Protein AF-A0A1B2DHT3-F1 (afdb_monomer)

Organism: NCBI:txid1870819

pLDDT: mean 78.69, std 15.74, range [38.09, 97.38]

Foldseek 3Di:
DDDDPCPPPDDDDPVNVVVVVVVVVVVVVVVVVVVVVVVVVVVVVVVVVVVVVVVVVVVVVVVVVVVVVVVVVVVVVLVVVLVVVCVVQVVQWDKWKAKDKDWAFADQDPQADPCQWHWDQDPVRDIDIDHHPSRDTFIQIDIDIFTWGWDWDQDPVRDTQIWTDTPPDSPDRLSADEDPPPDDLVPDDNSHIYPDPVSNVVNSVVVNVVRVVVVVD

Nearest PDB structures (foldseek):
  4eg6-assembly1_A  TM=2.783E-01  e=1.015E+00  Trypanosoma brucei brucei TREU927
  4zt6-assembly1_A  TM=1.864E-01  e=5.319E-01  Trypanosoma brucei brucei TREU927
  3ddr-assembly2_B  TM=1.955E-01  e=8.927E+00  Serratia marcescens

Structure (mmCIF, N/CA/C/O backbone):
data_AF-A0A1B2DHT3-F1
#
_entry.id   AF-A0A1B2DHT3-F1
#
loop_
_atom_site.group_PDB
_atom_site.id
_atom_site.type_symbol
_atom_site.label_atom_id
_atom_site.label_alt_id
_atom_site.label_comp_id
_atom_site.label_asym_id
_atom_site.label_entity_id
_atom_site.label_seq_id
_atom_site.pdbx_PDB_ins_code
_atom_site.Cartn_x
_atom_site.Cartn_y
_atom_site.Cartn_z
_atom_site.occupancy
_atom_site.B_iso_or_equiv
_atom_site.auth_seq_id
_atom_site.auth_comp_id
_atom_site.auth_asym_id
_atom_site.auth_atom_id
_atom_site.pdbx_PDB_model_num
ATOM 1 N N . MET A 1 1 ? 56.303 59.241 -75.460 1.00 38.09 1 MET A N 1
ATOM 2 C CA . MET A 1 1 ? 56.214 59.328 -73.990 1.00 38.09 1 MET A CA 1
ATOM 3 C C . MET A 1 1 ? 54.746 59.560 -73.704 1.00 38.09 1 MET A C 1
ATOM 5 O O . MET A 1 1 ? 54.247 60.591 -74.116 1.00 38.09 1 MET A O 1
ATOM 9 N N . GLU A 1 2 ? 53.966 58.619 -73.201 1.00 48.69 2 GLU A N 1
ATOM 10 C CA . GLU A 1 2 ? 54.232 57.430 -72.385 1.00 48.69 2 GLU A CA 1
ATOM 11 C C . GLU A 1 2 ? 52.952 56.533 -72.456 1.00 48.69 2 GLU A C 1
ATOM 13 O O . GLU A 1 2 ? 52.031 56.907 -73.180 1.00 48.69 2 GLU A O 1
ATOM 18 N N . PRO A 1 3 ? 52.883 55.338 -71.850 1.00 51.28 3 PRO A N 1
ATOM 19 C CA . PRO A 1 3 ? 53.024 54.089 -72.599 1.00 51.28 3 PRO A CA 1
ATOM 20 C C . PRO A 1 3 ? 51.933 53.026 -72.302 1.00 51.28 3 PRO A C 1
ATOM 22 O O . PRO A 1 3 ? 51.223 53.113 -71.309 1.00 51.28 3 PRO A O 1
ATOM 25 N N . TRP A 1 4 ? 51.910 51.984 -73.142 1.00 48.25 4 TRP A N 1
ATOM 26 C CA . TRP A 1 4 ? 51.250 50.678 -72.952 1.00 48.25 4 TRP A CA 1
ATOM 27 C C . TRP A 1 4 ? 49.712 50.649 -72.976 1.00 48.25 4 TRP A C 1
ATOM 29 O O . TRP A 1 4 ? 49.043 50.738 -71.951 1.00 48.25 4 TRP A O 1
ATOM 39 N N . ASP A 1 5 ? 49.181 50.385 -74.175 1.00 53.72 5 ASP A N 1
ATOM 40 C CA . ASP A 1 5 ? 48.096 49.412 -74.332 1.00 53.72 5 ASP A CA 1
ATOM 41 C C . ASP A 1 5 ? 48.646 48.054 -73.875 1.00 53.72 5 ASP A C 1
ATOM 43 O O . ASP A 1 5 ? 49.437 47.433 -74.584 1.00 53.72 5 ASP A O 1
ATOM 47 N N . ASP A 1 6 ? 48.276 47.625 -72.674 1.00 48.72 6 ASP A N 1
ATOM 48 C CA . ASP A 1 6 ? 48.463 46.246 -72.228 1.00 48.72 6 ASP A CA 1
ATOM 49 C C . ASP A 1 6 ? 47.118 45.777 -71.678 1.00 48.72 6 ASP A C 1
ATOM 51 O O . ASP A 1 6 ? 46.847 45.758 -70.475 1.00 48.72 6 ASP A O 1
ATOM 55 N N . ASP A 1 7 ? 46.213 45.522 -72.622 1.00 51.00 7 ASP A N 1
ATOM 56 C CA . ASP A 1 7 ? 44.962 44.816 -72.391 1.00 51.00 7 ASP A CA 1
ATOM 57 C C . ASP A 1 7 ? 45.345 43.374 -72.015 1.00 51.00 7 ASP A C 1
ATOM 59 O O . ASP A 1 7 ? 45.527 42.493 -72.855 1.00 51.00 7 ASP A O 1
ATOM 63 N N . PHE A 1 8 ? 45.605 43.207 -70.718 1.00 50.31 8 PHE A N 1
ATOM 64 C CA . PHE A 1 8 ? 46.224 42.075 -70.028 1.00 50.31 8 PHE A CA 1
ATOM 65 C C . PHE A 1 8 ? 45.316 40.827 -70.017 1.00 50.31 8 PHE A C 1
ATOM 67 O O . PHE A 1 8 ? 45.028 40.243 -68.974 1.00 50.31 8 PHE A O 1
ATOM 74 N N . TYR A 1 9 ? 44.836 40.391 -71.178 1.00 55.88 9 TYR A N 1
ATOM 75 C CA . TYR A 1 9 ? 44.224 39.076 -71.345 1.00 55.88 9 TYR A CA 1
ATOM 76 C C . TYR A 1 9 ? 45.318 38.044 -71.633 1.00 55.88 9 TYR A C 1
ATOM 78 O O . TYR A 1 9 ? 45.514 37.602 -72.763 1.00 55.88 9 TYR A O 1
ATOM 86 N N . CYS A 1 10 ? 46.042 37.646 -70.583 1.00 61.31 10 CYS A N 1
ATOM 87 C CA . CYS A 1 10 ? 46.861 36.437 -70.624 1.00 61.31 10 CYS A CA 1
ATOM 88 C C . CYS A 1 10 ? 45.932 35.217 -70.668 1.00 61.31 10 CYS A C 1
ATOM 90 O O . CYS A 1 10 ? 45.341 34.841 -69.653 1.00 61.31 10 CYS A O 1
ATOM 92 N N . GLU A 1 11 ? 45.806 34.586 -71.836 1.00 61.62 11 GLU A N 1
ATOM 93 C CA . GLU A 1 11 ? 45.288 33.220 -71.907 1.00 61.62 11 GLU A CA 1
ATOM 94 C C . GLU A 1 11 ? 46.195 32.304 -71.069 1.00 61.62 11 GLU A C 1
ATOM 96 O O . GLU A 1 11 ? 47.416 32.327 -71.260 1.00 61.62 11 GLU A O 1
ATOM 101 N N . PRO A 1 12 ? 45.637 31.499 -70.144 1.00 63.00 12 PRO A N 1
ATOM 102 C CA . PRO A 1 12 ? 46.435 30.624 -69.299 1.00 63.00 12 PRO A CA 1
ATOM 103 C C . PRO A 1 12 ? 47.318 29.700 -70.137 1.00 63.00 12 PRO A C 1
ATOM 105 O O . PRO A 1 12 ? 46.836 28.975 -71.023 1.00 63.00 12 PRO A O 1
ATOM 108 N N . SER A 1 13 ? 48.613 29.687 -69.827 1.00 71.19 13 SER A N 1
ATOM 109 C CA . SER A 1 13 ? 49.555 28.770 -70.464 1.00 71.19 13 SER A CA 1
ATOM 110 C C . SER A 1 13 ? 49.096 27.319 -70.260 1.00 71.19 13 SER A C 1
ATOM 112 O O . SER A 1 13 ? 48.406 26.987 -69.293 1.00 71.19 13 SER A O 1
ATOM 114 N N . GLU A 1 14 ? 49.446 26.411 -71.176 1.00 76.50 14 GLU A N 1
ATOM 115 C CA . GLU A 1 14 ? 49.106 24.981 -71.027 1.00 76.50 14 GLU A CA 1
ATOM 116 C C . GLU A 1 14 ? 49.583 24.408 -69.684 1.00 76.50 14 GLU A C 1
ATOM 118 O O . GLU A 1 14 ? 48.911 23.569 -69.086 1.00 76.50 14 GLU A O 1
ATOM 123 N N . PHE A 1 15 ? 50.700 24.923 -69.171 1.00 79.56 15 PHE A N 1
ATOM 124 C CA . PHE A 1 15 ? 51.240 24.554 -67.871 1.00 79.56 15 PHE A CA 1
ATOM 125 C C . PHE A 1 15 ? 50.367 25.039 -66.701 1.00 79.56 15 PHE A C 1
ATOM 127 O O . PHE A 1 15 ? 50.108 24.279 -65.771 1.00 79.56 15 PHE A O 1
ATOM 134 N N . GLU A 1 16 ? 49.851 26.270 -66.753 1.00 81.94 16 GLU A N 1
ATOM 135 C CA . GLU A 1 16 ? 48.920 26.789 -65.738 1.00 81.94 16 GLU A CA 1
ATOM 136 C C . GLU A 1 16 ? 47.598 26.015 -65.722 1.00 81.94 16 GLU A C 1
ATOM 138 O O . GLU A 1 16 ? 47.072 25.727 -64.648 1.00 81.94 16 GLU A O 1
ATOM 143 N N . ARG A 1 17 ? 47.097 25.594 -66.892 1.00 82.75 17 ARG A N 1
ATOM 144 C CA . ARG A 1 17 ? 45.916 24.718 -66.984 1.00 82.75 17 ARG A CA 1
ATOM 145 C C . ARG A 1 17 ? 46.157 23.356 -66.332 1.00 82.75 17 ARG A C 1
ATOM 147 O O . ARG A 1 17 ? 45.319 22.908 -65.556 1.00 82.75 17 ARG A O 1
ATOM 154 N N . GLN A 1 18 ? 47.316 22.738 -66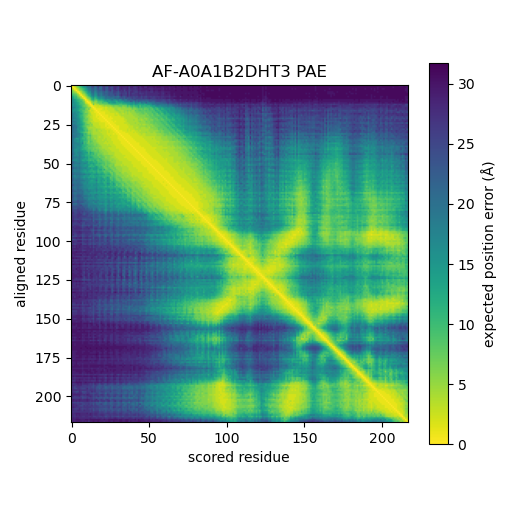.569 1.00 85.12 18 GLN A N 1
ATOM 155 C CA . GLN A 1 18 ? 47.685 21.468 -65.927 1.00 85.12 18 GLN A CA 1
ATOM 156 C C . GLN A 1 18 ? 47.829 21.595 -64.404 1.00 85.12 18 GLN A C 1
ATOM 158 O O . GLN A 1 18 ? 47.426 20.692 -63.668 1.00 85.12 18 GLN A O 1
ATOM 163 N N . ILE A 1 19 ? 48.374 22.713 -63.911 1.00 87.25 19 ILE A N 1
ATOM 164 C CA . ILE A 1 19 ? 48.465 22.982 -62.470 1.00 87.25 19 ILE A CA 1
ATOM 165 C C . ILE A 1 19 ? 47.074 23.129 -61.855 1.00 87.25 19 ILE A C 1
ATOM 167 O O . ILE A 1 19 ? 46.824 22.561 -60.790 1.00 87.25 19 ILE A O 1
ATOM 171 N N . GLU A 1 20 ? 46.168 23.861 -62.503 1.00 86.94 20 GLU A N 1
ATOM 172 C CA . GLU A 1 20 ? 44.820 24.061 -61.971 1.00 86.94 20 GLU A CA 1
ATOM 173 C C . GLU A 1 20 ? 44.006 22.759 -61.999 1.00 86.94 20 GLU A C 1
ATOM 175 O O . GLU A 1 20 ? 43.358 22.423 -61.009 1.00 86.94 20 GLU A O 1
ATOM 180 N N . GLU A 1 21 ? 44.121 21.951 -63.056 1.00 88.44 21 GLU A N 1
ATOM 181 C CA . GLU A 1 21 ? 43.524 20.610 -63.113 1.00 88.44 21 GLU A CA 1
ATOM 182 C C . GLU A 1 21 ? 44.057 19.693 -62.003 1.00 88.44 21 GLU A C 1
ATOM 184 O O . GLU A 1 21 ? 43.281 19.016 -61.321 1.00 88.44 21 GLU A O 1
ATOM 189 N N . PHE A 1 22 ? 45.372 19.698 -61.763 1.00 90.12 22 PHE A N 1
ATOM 190 C CA . PHE A 1 22 ? 45.982 18.923 -60.683 1.00 90.12 22 PHE A CA 1
ATOM 191 C C . PHE A 1 22 ? 45.516 19.404 -59.304 1.00 90.12 22 PHE A C 1
ATOM 193 O O . PHE A 1 22 ? 45.145 18.592 -58.453 1.00 90.12 22 PHE A O 1
ATOM 200 N N . ARG A 1 23 ? 45.465 20.723 -59.089 1.00 88.56 23 ARG A N 1
ATOM 201 C CA . ARG A 1 23 ? 44.956 21.337 -57.858 1.00 88.56 23 ARG A CA 1
ATOM 202 C C . ARG A 1 23 ? 43.497 20.962 -57.616 1.00 88.56 23 ARG A C 1
ATOM 204 O O . ARG A 1 23 ? 43.138 20.603 -56.494 1.00 88.56 23 ARG A O 1
ATOM 211 N N . GLN A 1 24 ? 42.665 21.024 -58.650 1.00 91.69 24 GLN A N 1
ATOM 212 C CA . GLN A 1 24 ? 41.252 20.677 -58.570 1.00 91.69 24 GLN A CA 1
ATOM 213 C C . GLN A 1 24 ? 41.061 19.182 -58.293 1.00 91.69 24 GLN A C 1
ATOM 215 O O . GLN A 1 24 ? 40.244 18.822 -57.447 1.00 91.69 24 GLN A O 1
ATOM 220 N N . SER A 1 25 ? 41.851 18.320 -58.938 1.00 91.38 25 SER A N 1
ATOM 221 C CA . SER A 1 25 ? 41.858 16.873 -58.704 1.00 91.38 25 SER A CA 1
ATOM 222 C C . SER A 1 25 ? 42.237 16.534 -57.260 1.00 91.38 25 SER A C 1
ATOM 224 O O . SER A 1 25 ? 41.494 15.830 -56.576 1.00 91.38 25 SER A O 1
ATOM 226 N N . LEU A 1 26 ? 43.324 17.120 -56.745 1.00 91.50 26 LEU A N 1
ATOM 227 C CA . LEU A 1 26 ? 43.733 16.960 -55.348 1.00 91.50 26 LEU A CA 1
ATOM 228 C C . LEU A 1 26 ? 42.662 17.463 -54.378 1.00 91.50 26 LEU A C 1
ATOM 230 O O . LEU A 1 26 ? 42.328 16.780 -53.411 1.00 91.50 26 LEU A O 1
ATOM 234 N N . MET A 1 27 ? 42.096 18.644 -54.635 1.00 91.19 27 MET A N 1
ATOM 235 C CA . MET A 1 27 ? 41.067 19.225 -53.776 1.00 91.19 27 MET A CA 1
ATOM 236 C C . MET A 1 27 ? 39.798 18.367 -53.755 1.00 91.19 27 MET A C 1
ATOM 238 O O . MET A 1 27 ? 39.197 18.196 -52.694 1.00 91.19 27 MET A O 1
ATOM 242 N N . ASN A 1 28 ? 39.408 17.798 -54.897 1.00 92.94 28 ASN A N 1
ATOM 243 C CA . ASN A 1 28 ? 38.280 16.877 -54.986 1.00 92.94 28 ASN A CA 1
ATOM 244 C C . ASN A 1 28 ? 38.579 15.556 -54.264 1.00 92.94 28 ASN A C 1
ATOM 246 O O . ASN A 1 28 ? 37.753 15.132 -53.463 1.00 92.94 28 ASN A O 1
ATOM 250 N N . SER A 1 29 ? 39.771 14.974 -54.448 1.00 93.69 29 SER A N 1
ATOM 251 C CA . SER A 1 29 ? 40.191 13.743 -53.757 1.00 93.69 29 SER A CA 1
ATOM 252 C C . SER A 1 29 ? 40.125 13.902 -52.240 1.00 93.69 29 SER A C 1
ATOM 254 O O . SER A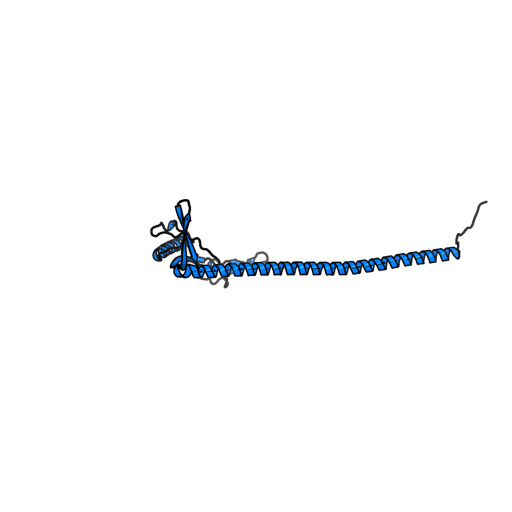 1 29 ? 39.451 13.131 -51.563 1.00 93.69 29 SER A O 1
ATOM 256 N N . VAL A 1 30 ? 40.738 14.962 -51.702 1.00 92.12 30 VAL A N 1
ATOM 257 C CA . VAL A 1 30 ? 40.735 15.234 -50.255 1.00 92.12 30 VAL A CA 1
ATOM 258 C C . VAL A 1 30 ? 39.315 15.488 -49.746 1.00 92.12 30 VAL A C 1
ATOM 260 O O . VAL A 1 30 ? 38.935 15.021 -48.672 1.00 92.12 30 VAL A O 1
ATOM 263 N N . LYS A 1 31 ? 38.501 16.223 -50.510 1.00 93.50 31 LYS A N 1
ATOM 264 C CA . LYS A 1 31 ? 37.114 16.518 -50.137 1.00 93.50 31 LYS A CA 1
ATOM 265 C C . LYS A 1 31 ? 36.249 15.261 -50.116 1.00 93.50 31 LYS A C 1
ATOM 267 O O . LYS A 1 31 ? 35.387 15.145 -49.246 1.00 93.50 31 LYS A O 1
ATOM 272 N N . ASP A 1 32 ? 36.449 14.347 -51.055 1.00 94.75 32 ASP A N 1
ATOM 273 C CA . ASP A 1 32 ? 35.663 13.123 -51.149 1.00 94.75 32 ASP A CA 1
ATOM 274 C C . ASP A 1 32 ? 36.112 12.077 -50.123 1.00 94.75 32 ASP A C 1
ATOM 276 O O . ASP A 1 32 ? 35.252 11.462 -49.494 1.00 94.75 32 ASP A O 1
ATOM 280 N N . GLU A 1 33 ? 37.412 11.975 -49.830 1.00 93.56 33 GLU A N 1
ATOM 281 C CA . GLU A 1 33 ? 37.926 11.205 -48.688 1.00 93.56 33 GLU A CA 1
ATOM 282 C C . GLU A 1 33 ? 37.359 11.717 -47.360 1.00 93.56 33 GLU A C 1
ATOM 284 O O . GLU A 1 33 ? 36.838 10.939 -46.560 1.00 93.56 33 GLU A O 1
ATOM 289 N N . TYR A 1 34 ? 37.381 13.037 -47.145 1.00 94.25 34 TYR A N 1
ATOM 290 C CA . TYR A 1 34 ? 36.837 13.639 -45.930 1.00 94.25 34 TYR A CA 1
ATOM 291 C C . TYR A 1 34 ? 35.335 13.374 -45.784 1.0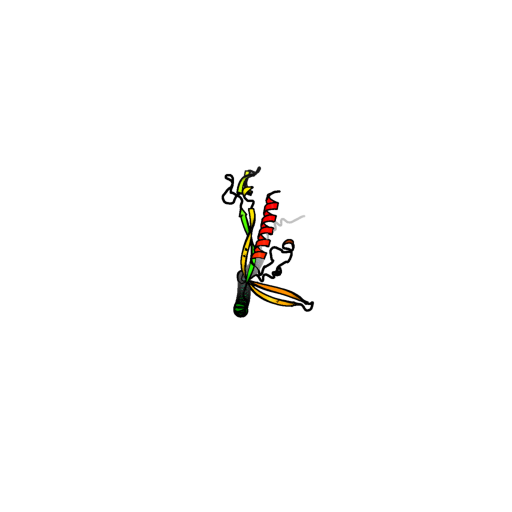0 94.25 34 TYR A C 1
ATOM 293 O O . TYR A 1 34 ? 34.868 13.019 -44.703 1.00 94.25 34 TYR A O 1
ATOM 301 N N . LYS A 1 35 ? 34.556 13.506 -46.866 1.00 94.88 35 LYS A N 1
ATOM 302 C CA . LYS A 1 35 ? 33.125 13.168 -46.846 1.00 94.88 35 LYS A CA 1
ATOM 303 C C . LYS A 1 35 ? 32.898 11.688 -46.550 1.00 94.88 35 LYS A C 1
ATOM 305 O O . LYS A 1 35 ? 32.024 11.378 -45.747 1.00 94.88 35 LYS A O 1
ATOM 310 N N . ALA A 1 36 ? 33.659 10.793 -47.180 1.00 95.38 36 ALA A N 1
ATOM 311 C CA . ALA A 1 36 ? 33.525 9.355 -46.972 1.00 95.38 36 ALA A CA 1
ATOM 312 C C . ALA A 1 36 ? 33.805 8.975 -45.511 1.00 95.38 36 ALA A C 1
ATOM 314 O O . ALA A 1 36 ? 33.041 8.214 -44.917 1.00 95.38 36 ALA A O 1
ATOM 315 N N . GLU A 1 37 ? 34.842 9.558 -44.908 1.00 95.25 37 GLU A N 1
ATOM 316 C CA . GLU A 1 37 ? 35.166 9.324 -43.502 1.00 95.25 37 GLU A CA 1
ATOM 317 C C . GLU A 1 37 ? 34.113 9.931 -42.565 1.00 95.25 37 GLU A C 1
ATOM 319 O O . GLU A 1 37 ? 33.692 9.291 -41.605 1.00 95.25 37 GLU A O 1
ATOM 324 N N . MET A 1 38 ? 33.598 11.126 -42.871 1.00 95.38 38 MET A N 1
ATOM 325 C CA . MET A 1 38 ? 32.514 11.734 -42.094 1.00 95.38 38 MET A CA 1
ATOM 326 C C . MET A 1 38 ? 31.225 10.905 -42.130 1.00 95.38 38 MET A C 1
ATOM 328 O O . MET A 1 38 ? 30.569 10.765 -41.099 1.00 95.38 38 MET A O 1
ATOM 332 N N . GLU A 1 39 ? 30.855 10.340 -43.281 1.00 95.75 39 GLU A N 1
ATOM 333 C CA . GLU A 1 39 ? 29.691 9.451 -43.387 1.00 95.75 39 GLU A CA 1
ATOM 334 C C . GLU A 1 39 ? 29.917 8.117 -42.666 1.00 95.75 39 GLU A C 1
ATOM 336 O O . GLU A 1 39 ? 29.017 7.625 -41.976 1.00 95.75 39 GLU A O 1
ATOM 341 N N . ARG A 1 40 ? 31.135 7.564 -42.730 1.00 97.12 40 ARG A N 1
ATOM 342 C CA . ARG A 1 40 ? 31.514 6.383 -41.944 1.00 97.12 40 ARG A CA 1
ATOM 343 C C . ARG A 1 40 ? 31.360 6.646 -40.446 1.00 97.12 40 ARG A C 1
ATOM 345 O O . ARG A 1 40 ? 30.658 5.898 -39.771 1.00 97.12 40 ARG A O 1
ATOM 352 N N . LEU A 1 41 ? 31.929 7.745 -39.948 1.00 96.81 41 LEU A N 1
ATOM 353 C CA . LEU A 1 41 ? 31.844 8.135 -38.539 1.00 96.81 41 LEU A CA 1
ATOM 354 C C . LEU A 1 41 ? 30.403 8.412 -38.096 1.00 96.81 41 LEU A C 1
ATOM 356 O O . LEU A 1 41 ? 30.028 8.073 -36.975 1.00 96.81 41 LEU A O 1
ATOM 360 N N . ARG A 1 42 ? 29.571 9.011 -38.957 1.00 95.75 42 ARG A N 1
ATOM 361 C CA . ARG A 1 42 ? 28.139 9.220 -38.677 1.00 95.75 42 ARG A CA 1
ATOM 362 C C . ARG A 1 42 ? 27.398 7.898 -38.522 1.00 95.75 42 ARG A C 1
ATOM 364 O O . ARG A 1 42 ? 26.608 7.758 -37.589 1.00 95.75 42 ARG A O 1
ATOM 371 N N . THR A 1 43 ? 27.676 6.946 -39.408 1.00 96.38 43 THR A N 1
ATOM 372 C CA . THR A 1 43 ? 27.066 5.612 -39.381 1.00 96.38 43 THR A CA 1
ATOM 373 C C . THR A 1 43 ? 27.483 4.854 -38.123 1.00 96.38 43 THR A C 1
ATOM 375 O O . THR A 1 43 ? 26.628 4.401 -37.367 1.00 96.38 43 THR A O 1
ATOM 378 N N . GLU A 1 44 ? 28.782 4.819 -37.825 1.00 96.12 44 GLU A N 1
ATOM 379 C CA . GLU A 1 44 ? 29.311 4.159 -36.630 1.00 96.12 44 GLU A CA 1
ATOM 380 C C . GLU A 1 44 ? 28.779 4.802 -35.339 1.00 96.12 44 GLU A C 1
ATOM 382 O O . GLU A 1 44 ? 28.380 4.104 -34.406 1.00 96.12 44 GLU A O 1
ATOM 387 N N . ASN A 1 45 ? 28.676 6.136 -35.280 1.00 96.44 45 ASN A N 1
ATOM 388 C CA . ASN A 1 45 ? 28.086 6.810 -34.123 1.00 96.44 45 ASN A CA 1
ATOM 389 C C . ASN A 1 45 ? 26.615 6.414 -33.930 1.00 96.44 45 ASN A C 1
ATOM 391 O O . ASN A 1 45 ? 26.200 6.149 -32.802 1.00 96.44 45 ASN A O 1
ATOM 395 N N . ALA A 1 46 ? 25.835 6.329 -35.012 1.00 96.38 46 ALA A N 1
ATOM 396 C CA . ALA A 1 46 ? 24.438 5.909 -34.945 1.00 96.38 46 ALA A CA 1
ATOM 397 C C . ALA A 1 46 ? 24.295 4.470 -34.418 1.00 96.38 46 ALA A C 1
ATOM 399 O O . ALA A 1 46 ? 23.471 4.220 -33.532 1.00 96.38 46 ALA A O 1
ATOM 400 N N . GLU A 1 47 ? 25.134 3.546 -34.890 1.00 96.75 47 GLU A N 1
ATOM 401 C CA . GLU A 1 47 ? 25.180 2.163 -34.403 1.00 96.75 47 GLU A CA 1
ATOM 402 C C . GLU A 1 47 ? 25.569 2.099 -32.919 1.00 96.75 47 GLU A C 1
ATOM 404 O O . GLU A 1 47 ? 24.891 1.447 -32.119 1.00 96.75 47 GLU A O 1
ATOM 409 N N . LEU A 1 48 ? 26.595 2.850 -32.507 1.00 97.38 48 LEU A N 1
ATOM 410 C CA . LEU A 1 48 ? 27.031 2.918 -31.111 1.00 97.38 48 LEU A CA 1
ATOM 411 C C . LEU A 1 48 ? 25.948 3.489 -30.189 1.00 97.38 48 LEU A C 1
ATOM 413 O O . LEU A 1 48 ? 25.747 2.974 -29.086 1.00 97.38 48 LEU A O 1
ATOM 417 N N . GLN A 1 49 ? 25.210 4.518 -30.618 1.00 96.19 49 GLN A N 1
ATOM 418 C CA . GLN A 1 49 ? 24.075 5.037 -29.846 1.00 96.19 49 GLN A CA 1
ATOM 419 C C . GLN A 1 49 ? 22.961 3.994 -29.724 1.00 96.19 49 GLN A C 1
ATOM 421 O O . GLN A 1 49 ? 22.371 3.850 -28.650 1.00 96.19 49 GLN A O 1
ATOM 426 N N . GLN A 1 50 ? 22.693 3.231 -30.786 1.00 96.56 50 GLN A N 1
ATOM 427 C CA . GLN A 1 50 ? 21.700 2.163 -30.746 1.00 96.56 50 GLN A CA 1
ATOM 428 C C . GLN A 1 50 ? 22.102 1.063 -29.755 1.00 96.56 50 GLN A C 1
ATOM 430 O O . GLN A 1 50 ? 21.287 0.667 -28.918 1.00 96.56 50 GLN A O 1
ATOM 435 N N . VAL A 1 51 ? 23.356 0.604 -29.802 1.00 96.62 51 VAL A N 1
ATOM 436 C CA . VAL A 1 51 ? 23.888 -0.397 -28.865 1.00 96.62 51 VAL A CA 1
ATOM 437 C C . VAL A 1 51 ? 23.830 0.125 -27.431 1.00 96.62 51 VAL A C 1
ATOM 439 O O . VAL A 1 51 ? 23.332 -0.568 -26.546 1.00 96.62 51 VAL A O 1
ATOM 442 N N . LYS A 1 52 ? 24.249 1.373 -27.198 1.00 97.00 52 LYS A N 1
ATOM 443 C CA . LYS A 1 52 ? 24.199 2.014 -25.878 1.00 97.00 52 LYS A CA 1
ATOM 444 C C . LYS A 1 52 ? 22.784 2.048 -25.305 1.00 97.00 52 LYS A C 1
ATOM 446 O O . LYS A 1 52 ? 22.602 1.781 -24.118 1.00 97.00 52 LYS A O 1
ATOM 451 N N . ASN A 1 53 ? 21.785 2.371 -26.124 1.00 96.50 53 ASN A N 1
ATOM 452 C CA . ASN A 1 53 ? 20.392 2.387 -25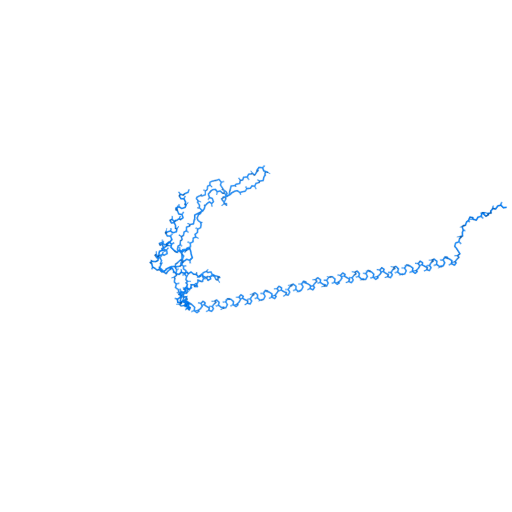.684 1.00 96.50 53 ASN A CA 1
ATOM 453 C C . ASN A 1 53 ? 19.908 0.976 -25.330 1.00 96.50 53 ASN A C 1
ATOM 455 O O . ASN A 1 53 ? 19.377 0.787 -24.240 1.00 96.50 53 ASN A O 1
ATOM 459 N N . ARG A 1 54 ? 20.211 -0.029 -26.165 1.00 96.62 54 ARG A N 1
ATOM 460 C CA . ARG A 1 54 ? 19.886 -1.433 -25.861 1.00 96.62 54 ARG A CA 1
ATOM 461 C C . ARG A 1 54 ? 20.534 -1.917 -24.565 1.00 96.62 54 ARG A C 1
ATOM 463 O O . ARG A 1 54 ? 19.877 -2.582 -23.774 1.00 96.62 54 ARG A O 1
ATOM 470 N N . MET A 1 55 ? 21.796 -1.565 -24.311 1.00 96.50 55 MET A N 1
ATOM 471 C CA . MET A 1 55 ? 22.471 -1.931 -23.059 1.00 96.50 55 MET A CA 1
ATOM 472 C C . MET A 1 55 ? 21.777 -1.310 -21.843 1.00 96.50 55 MET A C 1
ATOM 474 O O . MET A 1 55 ? 21.525 -2.011 -20.868 1.00 96.50 55 MET A O 1
ATOM 478 N N . LYS A 1 56 ? 21.394 -0.029 -21.919 1.00 96.19 56 LYS A N 1
ATOM 479 C CA . LYS A 1 56 ? 20.638 0.639 -20.847 1.00 96.19 56 LYS A CA 1
ATOM 480 C C . LYS A 1 56 ? 19.263 0.022 -20.613 1.00 96.19 56 LYS A C 1
ATOM 482 O O . LYS A 1 56 ? 18.772 0.048 -19.486 1.00 96.19 56 LYS A O 1
ATOM 487 N N . ASP A 1 57 ? 18.614 -0.469 -21.661 1.00 96.25 57 ASP A N 1
ATOM 488 C CA . ASP A 1 57 ? 17.319 -1.137 -21.540 1.00 96.25 57 ASP A CA 1
ATOM 489 C C . ASP A 1 57 ? 17.476 -2.484 -20.829 1.00 96.25 57 ASP A C 1
ATOM 491 O O . ASP A 1 57 ? 16.777 -2.734 -19.850 1.00 96.25 57 ASP A O 1
ATOM 495 N N . ILE A 1 58 ? 18.481 -3.277 -21.214 1.00 96.50 58 ILE A N 1
ATOM 496 C CA . ILE A 1 58 ? 18.818 -4.549 -20.554 1.00 96.50 58 ILE A CA 1
ATOM 497 C C . ILE A 1 58 ? 19.203 -4.335 -19.082 1.00 96.50 58 ILE A C 1
ATOM 499 O O . ILE A 1 58 ? 18.800 -5.102 -18.211 1.00 96.50 58 ILE A O 1
ATOM 503 N N . GLU A 1 59 ? 19.989 -3.301 -18.770 1.00 96.12 59 GLU A N 1
ATOM 504 C CA . GLU A 1 59 ? 20.353 -2.974 -17.385 1.00 96.12 59 GLU A CA 1
ATOM 505 C C . GLU A 1 59 ? 19.130 -2.610 -16.539 1.00 96.12 59 GLU A C 1
ATOM 507 O O . GLU A 1 59 ? 19.021 -3.043 -15.388 1.00 96.12 59 GLU A O 1
ATOM 512 N N . ARG A 1 60 ? 18.194 -1.841 -17.109 1.00 95.38 60 ARG A N 1
ATOM 513 C CA . ARG A 1 60 ? 16.933 -1.503 -16.444 1.00 95.38 60 ARG A CA 1
ATOM 514 C C . ARG A 1 60 ? 16.091 -2.746 -16.203 1.00 95.38 60 ARG A C 1
ATOM 516 O O . ARG A 1 60 ? 15.659 -2.949 -15.073 1.00 95.38 60 ARG A O 1
ATOM 523 N N . GLU A 1 61 ? 15.911 -3.584 -17.216 1.00 96.12 61 GLU A N 1
ATOM 524 C CA . GLU A 1 61 ? 15.146 -4.830 -17.119 1.00 96.12 61 GLU A CA 1
ATOM 525 C C . GLU A 1 61 ? 15.714 -5.754 -16.036 1.00 96.12 61 GLU A C 1
ATOM 527 O O . GLU A 1 61 ? 15.001 -6.124 -15.107 1.00 96.12 61 GLU A O 1
ATOM 532 N N . ARG A 1 62 ? 17.029 -5.997 -16.041 1.00 95.62 62 ARG A N 1
ATOM 533 C CA . ARG A 1 62 ? 17.699 -6.794 -14.998 1.00 95.62 62 ARG A CA 1
ATOM 534 C C . ARG A 1 62 ? 17.539 -6.210 -13.596 1.00 95.62 62 ARG A C 1
ATOM 536 O O . ARG A 1 62 ? 17.423 -6.950 -12.621 1.00 95.62 62 ARG A O 1
ATOM 543 N N . SER A 1 63 ? 17.576 -4.883 -13.472 1.00 95.00 63 SER A N 1
ATOM 544 C CA . SER A 1 63 ? 17.345 -4.206 -12.193 1.00 95.00 63 SER A CA 1
ATOM 545 C C . SER A 1 63 ? 15.908 -4.410 -11.708 1.00 95.00 63 SER A C 1
ATOM 547 O O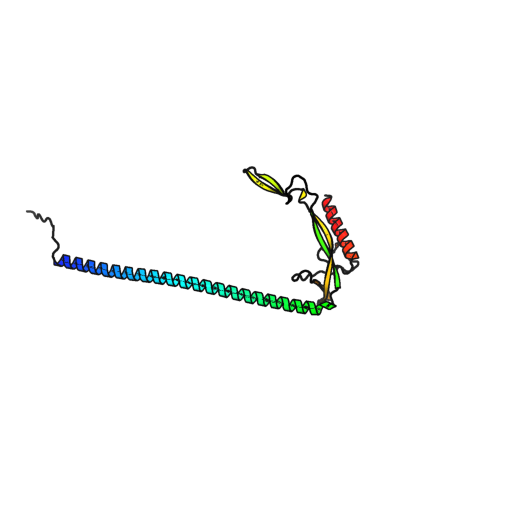 . SER A 1 63 ? 15.693 -4.707 -10.531 1.00 95.00 63 SER A O 1
ATOM 549 N N . HIS A 1 64 ? 14.928 -4.308 -12.610 1.00 95.06 64 HIS A N 1
ATOM 550 C CA . HIS A 1 64 ? 13.526 -4.595 -12.314 1.00 95.06 64 HIS A CA 1
ATOM 551 C C . HIS A 1 64 ? 13.329 -6.050 -11.878 1.00 95.06 64 HIS A C 1
ATOM 553 O O . HIS A 1 64 ? 12.847 -6.271 -10.770 1.00 95.06 64 HIS A O 1
ATOM 559 N N . GLU A 1 65 ? 13.817 -7.020 -12.654 1.00 95.88 65 GLU A N 1
ATOM 560 C CA . GLU A 1 65 ? 13.730 -8.447 -12.316 1.00 95.88 65 GLU A CA 1
ATOM 561 C C . GLU A 1 65 ? 14.348 -8.755 -10.948 1.00 95.88 65 GLU A C 1
ATOM 563 O O . GLU A 1 65 ? 13.753 -9.452 -10.126 1.00 95.88 65 GLU A O 1
ATOM 568 N N . LYS A 1 66 ? 15.527 -8.193 -10.651 1.00 96.25 66 LYS A N 1
ATOM 569 C CA . LYS A 1 66 ? 16.172 -8.368 -9.345 1.00 96.25 66 LYS A CA 1
ATOM 570 C C . LYS A 1 66 ? 15.307 -7.821 -8.209 1.00 96.25 66 LYS A C 1
ATOM 572 O O . LYS A 1 66 ? 15.188 -8.462 -7.165 1.00 96.25 66 LYS A O 1
ATOM 577 N N . ASN A 1 67 ? 14.717 -6.642 -8.393 1.00 94.81 67 ASN A N 1
ATOM 578 C CA . ASN A 1 67 ? 13.846 -6.035 -7.390 1.00 94.81 67 ASN A CA 1
ATOM 579 C C . ASN A 1 67 ? 12.560 -6.842 -7.183 1.00 94.81 67 ASN A C 1
ATOM 581 O O . ASN A 1 67 ? 12.104 -6.958 -6.043 1.00 94.81 67 ASN A O 1
ATOM 585 N N . ASP A 1 68 ? 12.007 -7.413 -8.250 1.00 95.44 68 ASP A N 1
ATOM 586 C CA . ASP A 1 68 ? 10.807 -8.245 -8.197 1.00 95.44 68 ASP A CA 1
ATOM 587 C C . ASP A 1 68 ? 11.083 -9.567 -7.477 1.00 95.44 68 ASP A C 1
ATOM 589 O O . ASP A 1 68 ? 10.328 -9.944 -6.581 1.00 95.44 68 ASP A O 1
ATOM 593 N N . VAL A 1 69 ? 12.219 -10.215 -7.754 1.00 96.19 69 VAL A N 1
ATOM 594 C CA . VAL A 1 69 ? 12.652 -11.423 -7.033 1.00 96.19 69 VAL A CA 1
ATOM 595 C C . VAL A 1 69 ? 12.887 -11.133 -5.548 1.00 96.19 69 VAL A C 1
ATOM 597 O O . VAL A 1 69 ? 12.423 -11.883 -4.689 1.00 96.19 69 VAL A O 1
ATOM 600 N N . GLU A 1 70 ? 13.567 -10.035 -5.208 1.00 95.00 70 GLU A N 1
ATOM 601 C CA . GLU A 1 70 ? 13.785 -9.653 -3.805 1.00 95.00 70 GLU A CA 1
ATOM 602 C C . GLU A 1 70 ? 12.488 -9.250 -3.092 1.00 95.00 70 GLU A C 1
ATOM 604 O O . GLU A 1 70 ? 12.379 -9.381 -1.869 1.00 95.00 70 GLU A O 1
ATOM 609 N N . ARG A 1 71 ? 11.491 -8.741 -3.821 1.00 93.56 71 ARG A N 1
ATOM 610 C CA . ARG A 1 71 ? 10.150 -8.502 -3.278 1.00 93.56 71 ARG A CA 1
ATOM 611 C C . ARG A 1 71 ? 9.439 -9.826 -3.015 1.00 93.56 71 ARG A C 1
ATOM 613 O O . ARG A 1 71 ? 9.102 -10.086 -1.867 1.00 93.56 71 ARG A O 1
ATOM 620 N N . ALA A 1 72 ? 9.349 -10.700 -4.016 1.00 95.50 72 ALA A N 1
ATOM 621 C CA . ALA A 1 72 ? 8.717 -12.011 -3.894 1.00 95.50 72 ALA A CA 1
ATOM 622 C C . ALA A 1 72 ? 9.334 -12.852 -2.764 1.00 95.50 72 ALA A C 1
ATOM 624 O O . ALA A 1 72 ? 8.625 -13.490 -1.993 1.00 95.50 72 ALA A O 1
ATOM 625 N N . LYS A 1 73 ? 10.661 -12.804 -2.597 1.00 95.44 73 LYS A N 1
ATOM 626 C CA . LYS A 1 73 ? 11.354 -13.464 -1.483 1.00 95.44 73 LYS A CA 1
ATOM 627 C C . LYS A 1 73 ? 10.952 -12.891 -0.124 1.00 95.44 73 LYS A C 1
ATOM 629 O O . LYS A 1 73 ? 10.781 -13.649 0.830 1.00 95.44 73 LYS A O 1
ATOM 634 N N . ARG A 1 74 ? 10.846 -11.564 -0.001 1.00 91.19 74 ARG A N 1
ATOM 635 C CA . ARG A 1 74 ? 10.410 -10.912 1.244 1.00 91.19 74 ARG A CA 1
ATOM 636 C C . ARG A 1 74 ? 8.966 -11.264 1.574 1.00 91.19 74 ARG A C 1
ATOM 638 O O . ARG A 1 74 ? 8.698 -11.563 2.735 1.00 91.19 74 ARG A O 1
ATOM 645 N N . ASP A 1 75 ? 8.098 -11.284 0.572 1.00 90.12 75 ASP A N 1
ATOM 646 C CA . ASP A 1 75 ? 6.684 -11.618 0.727 1.00 90.12 75 ASP A CA 1
ATOM 647 C C . ASP A 1 75 ? 6.527 -13.086 1.144 1.00 90.12 75 ASP A C 1
ATOM 649 O O . ASP A 1 75 ? 5.959 -13.359 2.196 1.00 90.12 75 ASP A O 1
ATOM 653 N N . ALA A 1 76 ? 7.201 -14.018 0.462 1.00 91.62 76 ALA A N 1
ATOM 654 C CA . ALA A 1 76 ? 7.213 -15.432 0.844 1.00 91.62 76 ALA A CA 1
ATOM 655 C C . ALA A 1 76 ? 7.766 -15.667 2.266 1.00 91.62 76 ALA A C 1
ATOM 657 O O . ALA A 1 76 ? 7.253 -16.491 3.024 1.00 91.62 76 ALA A O 1
ATOM 658 N N . LEU A 1 77 ? 8.811 -14.933 2.675 1.00 89.31 77 LEU A N 1
ATOM 659 C CA . LEU A 1 77 ? 9.332 -14.998 4.046 1.00 89.31 77 LEU A CA 1
ATOM 660 C C . LEU A 1 77 ? 8.352 -14.418 5.074 1.00 89.31 77 LEU A C 1
ATOM 662 O O . LEU A 1 77 ? 8.300 -14.916 6.202 1.00 89.31 77 LEU A O 1
ATOM 666 N N . LYS A 1 78 ? 7.623 -13.353 4.723 1.00 80.81 78 LYS A N 1
ATOM 667 C CA . LYS A 1 78 ? 6.579 -12.753 5.564 1.00 80.81 78 LYS A CA 1
ATOM 668 C C . LYS A 1 78 ? 5.442 -13.757 5.755 1.00 80.81 78 LYS A C 1
ATOM 670 O O . LYS A 1 78 ? 5.132 -14.074 6.901 1.00 80.81 78 LYS A O 1
ATOM 675 N N . GLU A 1 79 ? 4.932 -14.328 4.668 1.00 83.88 79 GLU A N 1
ATOM 676 C CA . GLU A 1 79 ? 3.872 -15.342 4.666 1.00 83.88 79 GLU A CA 1
ATOM 677 C C . GLU A 1 79 ? 4.265 -16.577 5.485 1.00 83.88 79 GLU A C 1
ATOM 679 O O . GLU A 1 79 ? 3.531 -16.992 6.378 1.00 83.88 79 GLU A O 1
ATOM 684 N N . ALA A 1 80 ? 5.468 -17.124 5.280 1.00 80.06 80 ALA A N 1
ATOM 685 C CA . ALA A 1 80 ? 5.941 -18.282 6.041 1.00 80.06 80 ALA A CA 1
ATOM 686 C C . ALA A 1 80 ? 6.031 -18.001 7.554 1.00 80.06 80 ALA A C 1
ATOM 688 O O . ALA A 1 80 ? 5.706 -18.859 8.379 1.00 80.06 80 ALA A O 1
ATOM 689 N N . LYS A 1 81 ? 6.463 -16.792 7.943 1.00 77.00 81 LYS A N 1
ATOM 690 C CA . LYS A 1 81 ? 6.488 -16.368 9.353 1.00 77.00 81 LYS A CA 1
ATOM 691 C C . LYS A 1 81 ? 5.080 -16.195 9.918 1.00 77.00 81 LYS A C 1
ATOM 693 O O . LYS A 1 81 ? 4.856 -16.592 11.059 1.00 77.00 81 LYS A O 1
ATOM 698 N N . GLN A 1 82 ? 4.164 -15.615 9.145 1.00 72.12 82 GLN A N 1
ATOM 699 C CA . GLN A 1 82 ? 2.767 -15.426 9.538 1.00 72.12 82 GLN A CA 1
ATOM 700 C C . GLN A 1 82 ? 2.056 -16.766 9.724 1.00 72.12 82 GLN A C 1
ATOM 702 O O . GLN A 1 82 ? 1.471 -16.982 10.780 1.00 72.12 82 GLN A O 1
ATOM 707 N N . LEU A 1 83 ? 2.193 -17.697 8.774 1.00 77.12 83 LEU A N 1
ATOM 708 C CA . LEU A 1 83 ? 1.653 -19.054 8.877 1.00 77.12 83 LEU A CA 1
ATOM 709 C C . LEU A 1 83 ? 2.152 -19.743 10.147 1.00 77.12 83 LEU A C 1
ATOM 711 O O . LEU A 1 83 ? 1.347 -20.160 10.979 1.00 77.12 83 LEU A O 1
ATOM 715 N N . ARG A 1 84 ? 3.471 -19.748 10.368 1.00 76.88 84 ARG A N 1
ATOM 716 C CA . ARG A 1 84 ? 4.065 -20.326 11.579 1.00 76.88 84 ARG A CA 1
ATOM 717 C C . ARG A 1 84 ? 3.529 -19.680 12.859 1.00 76.88 84 ARG A C 1
ATOM 719 O O . ARG A 1 84 ? 3.268 -20.382 13.830 1.00 76.88 84 ARG A O 1
ATOM 726 N N . LEU A 1 85 ? 3.387 -18.355 12.892 1.00 72.94 85 LEU A N 1
ATOM 727 C CA . LEU A 1 85 ? 2.859 -17.655 14.064 1.00 72.94 85 LEU A CA 1
ATOM 728 C C . LEU A 1 85 ? 1.377 -17.985 14.294 1.00 72.94 85 LEU A C 1
ATOM 730 O O . LEU A 1 85 ? 0.984 -18.233 15.429 1.00 72.94 85 LEU A O 1
ATOM 734 N N . SER A 1 86 ? 0.578 -18.041 13.228 1.00 71.38 86 SER A N 1
ATOM 735 C CA . SER A 1 86 ? -0.849 -18.371 13.292 1.00 71.38 86 SER A CA 1
ATOM 736 C C . SER A 1 86 ? -1.102 -19.796 13.796 1.00 71.38 86 SER A C 1
ATOM 738 O O . SER A 1 86 ? -2.063 -20.022 14.530 1.00 71.38 86 SER A O 1
ATOM 740 N N . GLU A 1 87 ? -0.222 -20.746 13.459 1.00 77.56 87 GLU A N 1
ATOM 741 C CA . GLU A 1 87 ? -0.249 -22.109 13.993 1.00 77.56 87 GLU A CA 1
ATOM 742 C C . GLU A 1 87 ? 0.119 -22.139 15.476 1.00 77.56 87 GLU A C 1
ATOM 744 O O . GLU A 1 87 ? -0.603 -22.741 16.266 1.00 77.56 87 GLU A O 1
ATOM 749 N N . LEU A 1 88 ? 1.200 -21.453 15.869 1.00 78.12 88 LEU A N 1
ATOM 750 C CA . LEU A 1 88 ? 1.654 -21.406 17.264 1.00 78.12 88 LEU A CA 1
ATOM 751 C C . LEU A 1 88 ? 0.647 -20.725 18.196 1.00 78.12 88 LEU A C 1
ATOM 753 O O . LEU A 1 88 ? 0.526 -21.108 19.357 1.00 78.12 88 LEU A O 1
ATOM 757 N N . LEU A 1 89 ? -0.054 -19.704 17.705 1.00 74.25 89 LEU A N 1
ATOM 758 C CA . LEU A 1 89 ? -1.008 -18.927 18.492 1.00 74.25 89 LEU A CA 1
ATOM 759 C C . LEU A 1 89 ? -2.444 -19.460 18.416 1.00 74.25 89 LEU A C 1
ATOM 761 O O . LEU A 1 89 ? -3.311 -18.922 19.098 1.00 74.25 89 LEU A O 1
ATOM 765 N N . ARG A 1 90 ? -2.710 -20.510 17.625 1.00 74.25 90 ARG A N 1
ATOM 766 C CA . ARG A 1 90 ? -4.063 -21.038 17.378 1.00 74.25 90 ARG A CA 1
ATOM 767 C C . ARG A 1 90 ? -4.844 -21.304 18.667 1.00 74.25 90 ARG A C 1
ATOM 769 O O . ARG A 1 90 ? -5.988 -20.874 18.769 1.00 74.25 90 ARG A O 1
ATOM 776 N N . ASP A 1 91 ? -4.207 -21.942 19.643 1.00 77.19 91 ASP A N 1
ATOM 777 C CA . ASP A 1 91 ? -4.845 -22.350 20.902 1.00 77.19 91 ASP A CA 1
ATOM 778 C C . ASP A 1 91 ? -4.969 -21.201 21.922 1.00 77.19 91 ASP A C 1
ATOM 780 O O . ASP A 1 91 ? -5.650 -21.333 22.935 1.00 77.19 91 ASP A O 1
ATOM 784 N N . TYR A 1 92 ? -4.325 -20.060 21.654 1.00 73.19 92 TYR A N 1
ATOM 785 C CA . TYR A 1 92 ? -4.317 -18.873 22.517 1.00 73.19 92 TYR A CA 1
ATOM 786 C C . TYR A 1 92 ? -5.224 -17.745 21.998 1.00 73.19 92 TYR A C 1
ATOM 788 O O . TYR A 1 92 ? -5.283 -16.659 22.591 1.00 73.19 92 TYR A O 1
ATOM 796 N N . LYS A 1 93 ? -5.943 -17.992 20.896 1.00 75.44 93 LYS A N 1
ATOM 797 C CA . LYS A 1 93 ? -6.945 -17.072 20.356 1.00 75.44 93 LYS A CA 1
ATOM 798 C C . LYS A 1 93 ? -8.173 -17.062 21.256 1.00 75.44 93 LYS A C 1
ATOM 800 O O . LYS A 1 93 ? -8.752 -18.099 21.559 1.00 75.44 93 LYS A O 1
ATOM 805 N N . HIS A 1 94 ? -8.599 -15.871 21.641 1.00 78.94 94 HIS A N 1
ATOM 806 C CA . HIS A 1 94 ? -9.867 -15.637 22.323 1.00 78.94 94 HIS A CA 1
ATOM 807 C C . HIS A 1 94 ? -10.572 -14.443 21.685 1.00 78.94 94 HIS A C 1
ATOM 809 O O . HIS A 1 94 ? -9.977 -13.686 20.914 1.00 78.94 94 HIS A O 1
ATOM 815 N N . VAL A 1 95 ? -11.869 -14.324 21.952 1.00 82.50 95 VAL A N 1
ATOM 816 C CA . VAL A 1 95 ? -12.691 -13.238 21.419 1.00 82.50 95 VAL A CA 1
ATOM 817 C C . VAL A 1 95 ? -12.458 -11.990 22.259 1.00 82.50 95 VAL A C 1
ATOM 819 O O . VAL A 1 95 ? -12.531 -12.040 23.485 1.00 82.50 95 VAL A O 1
ATOM 822 N N . ILE A 1 96 ? -12.190 -10.879 21.586 1.00 80.50 96 ILE A N 1
ATOM 823 C CA . ILE A 1 96 ? -12.204 -9.534 22.150 1.00 80.50 96 ILE A CA 1
ATOM 824 C C . ILE A 1 96 ? -13.219 -8.685 21.388 1.00 80.50 96 ILE A C 1
ATOM 826 O O . ILE A 1 96 ? -13.510 -8.930 20.215 1.00 80.50 96 ILE A O 1
ATOM 830 N N . TYR A 1 97 ? -13.739 -7.659 22.048 1.00 82.75 97 TYR A N 1
ATOM 831 C CA . TYR A 1 97 ? -14.736 -6.759 21.485 1.00 82.75 97 TYR A CA 1
ATOM 832 C C . TYR A 1 97 ? -14.119 -5.395 21.219 1.00 82.75 97 TYR A C 1
ATOM 834 O O . TYR A 1 97 ? -13.392 -4.837 22.047 1.00 82.75 97 TYR A O 1
ATOM 842 N N . ARG A 1 98 ? -14.410 -4.838 20.048 1.00 80.62 98 ARG A N 1
ATOM 843 C CA . ARG A 1 98 ? -13.949 -3.515 19.640 1.00 80.62 98 ARG A CA 1
ATOM 844 C C . ARG A 1 98 ? -15.125 -2.678 19.158 1.00 80.62 98 ARG A C 1
ATOM 846 O O . ARG A 1 98 ? -16.007 -3.180 18.469 1.00 80.62 98 ARG A O 1
ATOM 853 N N . ALA A 1 99 ? -15.097 -1.387 19.474 1.00 83.50 99 ALA A N 1
ATOM 854 C CA . ALA A 1 99 ? -15.984 -0.421 18.843 1.00 83.50 99 ALA A CA 1
ATOM 855 C C . ALA A 1 99 ? -15.448 -0.078 17.446 1.00 83.50 99 ALA A C 1
ATOM 857 O O . ALA A 1 99 ? -14.352 0.471 17.314 1.00 83.50 99 ALA A O 1
ATOM 858 N N . ASP A 1 100 ? -16.214 -0.417 16.416 1.00 84.38 100 ASP A N 1
ATOM 859 C CA . ASP A 1 100 ? -15.981 0.008 15.034 1.00 84.38 100 ASP A CA 1
ATOM 860 C C . ASP A 1 100 ? -17.093 0.982 14.617 1.00 84.38 100 ASP A C 1
ATOM 862 O O . ASP A 1 100 ? -18.057 1.165 15.363 1.00 84.38 100 ASP A O 1
ATOM 866 N N . TYR A 1 101 ? -16.968 1.651 13.471 1.00 86.06 101 TYR A N 1
ATOM 867 C CA . TYR A 1 101 ? -17.977 2.613 13.024 1.00 86.06 101 TYR A CA 1
ATOM 868 C C . TYR A 1 101 ? -18.230 2.581 11.524 1.00 86.06 101 TYR A C 1
ATOM 870 O O . TYR A 1 101 ? -17.332 2.369 10.715 1.00 86.06 101 TYR A O 1
ATOM 878 N N . ASN A 1 102 ? -19.473 2.885 11.159 1.00 87.44 102 ASN A N 1
ATOM 879 C CA . ASN A 1 102 ? -19.880 3.146 9.786 1.00 87.44 102 ASN A CA 1
ATOM 880 C C . ASN A 1 102 ? -20.387 4.582 9.649 1.00 87.44 102 ASN A C 1
ATOM 882 O O . ASN A 1 102 ? -20.873 5.184 10.607 1.00 87.44 102 ASN A O 1
ATOM 886 N N . HIS A 1 103 ? -20.281 5.129 8.439 1.00 86.19 103 HIS A N 1
ATOM 887 C CA . HIS A 1 103 ? -20.883 6.413 8.099 1.00 86.19 103 HIS A CA 1
ATOM 888 C C . HIS A 1 103 ? -22.265 6.169 7.491 1.00 86.19 103 HIS A C 1
ATOM 890 O O . HIS A 1 103 ? -22.379 5.640 6.386 1.00 86.19 103 HIS A O 1
ATOM 896 N N . GLU A 1 104 ? -23.312 6.565 8.204 1.00 85.50 104 GLU A N 1
ATOM 897 C CA . GLU A 1 104 ? -24.682 6.520 7.706 1.00 85.50 104 GLU A CA 1
ATOM 898 C C . GLU A 1 104 ? -25.054 7.887 7.136 1.00 85.50 104 GLU A C 1
ATOM 900 O O . GLU A 1 104 ? -24.991 8.909 7.822 1.00 85.50 104 GLU A O 1
ATOM 905 N N . TYR A 1 105 ? -25.414 7.923 5.853 1.00 81.69 105 TYR A N 1
ATOM 906 C CA . TYR A 1 105 ? -25.900 9.146 5.225 1.00 81.69 105 TYR A CA 1
ATOM 907 C C . TYR A 1 105 ? -27.311 9.484 5.703 1.00 81.69 105 TYR A C 1
ATOM 909 O O . TYR A 1 105 ? -28.145 8.595 5.864 1.00 81.69 105 TYR A O 1
ATOM 917 N N . LEU A 1 106 ? -27.602 10.781 5.809 1.00 80.06 106 LEU A N 1
ATOM 918 C CA . LEU A 1 106 ? -28.963 11.270 6.031 1.00 80.06 106 LEU A CA 1
ATOM 919 C C . LEU A 1 106 ? -29.910 10.865 4.886 1.00 80.06 106 LEU A C 1
ATOM 921 O O . LEU A 1 106 ? -29.480 10.431 3.808 1.00 80.06 106 LEU A O 1
ATOM 925 N N . GLU A 1 107 ? -31.215 11.047 5.082 1.00 83.31 107 GLU A N 1
ATOM 926 C CA . GLU A 1 107 ? -32.205 10.815 4.026 1.00 83.31 107 GLU A CA 1
ATOM 927 C C . GLU A 1 107 ? -31.864 11.607 2.755 1.00 83.31 107 GLU A C 1
ATOM 929 O O . GLU A 1 107 ? -31.403 12.753 2.795 1.00 83.31 107 GLU A O 1
ATOM 934 N N . LYS A 1 108 ? -32.011 10.960 1.594 1.00 84.50 108 LYS A N 1
ATOM 935 C CA . LYS A 1 108 ? -31.649 11.569 0.312 1.00 84.50 108 LYS A CA 1
ATOM 936 C C . LYS A 1 108 ? -32.698 12.613 -0.075 1.00 84.50 108 LYS A C 1
ATOM 938 O O . LYS A 1 108 ? -33.887 12.314 -0.093 1.00 84.50 108 LYS A O 1
ATOM 943 N N . CYS A 1 109 ? -32.259 13.813 -0.455 1.00 84.69 109 CYS A N 1
ATOM 944 C CA . CYS A 1 109 ? -33.164 14.836 -0.976 1.00 84.69 109 CYS A CA 1
ATOM 945 C C . CYS A 1 109 ? -33.473 14.615 -2.471 1.00 84.69 109 CYS A C 1
ATOM 947 O O . CYS A 1 109 ? -32.678 14.024 -3.206 1.00 84.69 109 CYS A O 1
ATOM 949 N N . GLY A 1 110 ? -34.600 15.153 -2.947 1.00 85.31 110 GLY A N 1
ATOM 950 C CA . GLY A 1 110 ? -35.003 15.068 -4.359 1.00 85.31 110 GLY A CA 1
ATOM 951 C C . GLY A 1 110 ? -34.181 15.928 -5.332 1.00 85.31 110 GLY A C 1
ATOM 952 O O . GLY A 1 110 ? -34.331 15.785 -6.539 1.00 85.31 110 GLY A O 1
ATOM 953 N N . ASN A 1 111 ? -33.300 16.799 -4.825 1.00 83.81 111 ASN A N 1
ATOM 954 C CA . ASN A 1 111 ? -32.584 17.805 -5.622 1.00 83.81 111 ASN A CA 1
ATOM 955 C C . ASN A 1 111 ? -31.143 17.407 -5.990 1.00 83.81 111 ASN A C 1
ATOM 957 O O . ASN A 1 111 ? -30.430 18.194 -6.611 1.00 83.81 111 ASN A O 1
ATOM 961 N N . CYS A 1 112 ? -30.683 16.224 -5.577 1.00 88.31 112 CYS A N 1
ATOM 962 C CA . CYS A 1 112 ? -29.308 15.772 -5.780 1.00 88.31 112 CYS A CA 1
ATOM 963 C C . CYS A 1 112 ? -29.226 14.518 -6.657 1.00 88.31 112 CYS A C 1
ATOM 965 O O . CYS A 1 112 ? -30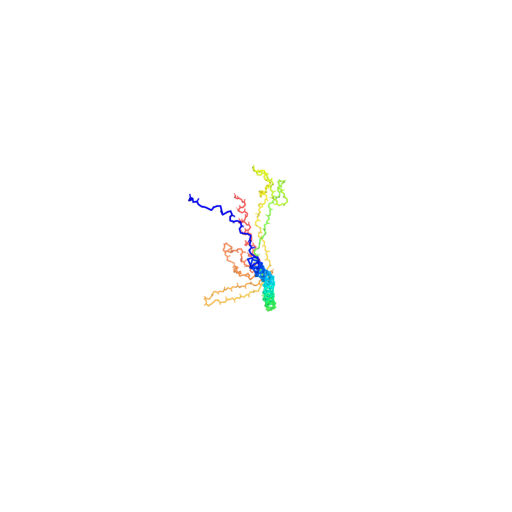.163 13.718 -6.737 1.00 88.31 112 CYS A O 1
ATOM 967 N N . ASP A 1 113 ? -28.075 14.328 -7.301 1.00 86.88 113 ASP A N 1
ATOM 968 C CA . ASP A 1 113 ? -27.804 13.125 -8.083 1.00 86.88 113 ASP A CA 1
ATOM 969 C C . ASP A 1 113 ? -27.554 11.884 -7.195 1.00 86.88 113 ASP A C 1
ATOM 971 O O . ASP A 1 113 ? -27.649 11.914 -5.966 1.00 86.88 113 ASP A O 1
ATOM 975 N N . GLU A 1 114 ? -27.279 10.729 -7.805 1.00 86.50 114 GLU A N 1
ATOM 976 C CA . GLU A 1 114 ? -26.967 9.482 -7.083 1.00 86.50 114 GLU A CA 1
ATOM 977 C C . GLU A 1 114 ? -25.775 9.609 -6.133 1.00 86.50 114 GLU A C 1
ATOM 979 O O . GLU A 1 114 ? -25.751 8.966 -5.087 1.00 86.50 114 GLU A O 1
ATOM 984 N N . LYS A 1 115 ? -24.825 10.490 -6.454 1.00 85.94 115 LYS A N 1
ATOM 985 C CA . LYS A 1 115 ? -23.643 10.764 -5.634 1.00 85.94 115 LYS A CA 1
ATOM 986 C C . LYS A 1 115 ? -23.893 11.883 -4.622 1.00 85.94 115 LYS A C 1
ATOM 988 O O . LYS A 1 115 ? -22.936 12.388 -4.042 1.00 85.94 115 LYS A O 1
ATOM 993 N N . ARG A 1 116 ? -25.159 12.270 -4.417 1.00 85.62 116 ARG A N 1
ATOM 994 C CA . ARG A 1 116 ? -25.590 13.369 -3.545 1.00 85.62 116 ARG A CA 1
ATOM 995 C C . ARG A 1 116 ? -24.918 14.698 -3.911 1.00 85.62 116 ARG A C 1
ATOM 997 O O . ARG A 1 116 ? -24.585 15.485 -3.029 1.00 85.62 116 ARG A O 1
ATOM 1004 N N . LYS A 1 117 ? -24.730 14.961 -5.210 1.00 89.75 117 LYS A N 1
ATOM 1005 C CA . LYS A 1 117 ? -24.182 16.221 -5.733 1.00 89.75 117 LYS A CA 1
ATOM 1006 C C . LYS A 1 117 ? -25.244 17.049 -6.448 1.00 89.75 117 LYS A C 1
ATOM 1008 O O . LYS A 1 117 ? -26.122 16.504 -7.120 1.00 89.75 117 LYS A O 1
ATOM 1013 N N . VAL A 1 118 ? -25.149 18.367 -6.312 1.00 89.31 118 VAL A N 1
ATOM 1014 C CA . VAL A 1 118 ? -25.983 19.347 -7.015 1.00 89.31 118 VAL A CA 1
ATOM 1015 C C . VAL A 1 118 ? -25.167 19.926 -8.164 1.00 89.31 118 VAL A C 1
ATOM 1017 O O . VAL A 1 118 ? -24.024 20.340 -7.976 1.00 89.31 118 VAL A O 1
ATOM 1020 N N . ARG A 1 119 ? -25.731 19.918 -9.373 1.00 90.12 119 ARG A N 1
ATOM 1021 C CA . ARG A 1 119 ? -25.085 20.504 -10.554 1.00 90.12 119 ARG A CA 1
ATOM 1022 C C . ARG A 1 119 ? -25.440 21.980 -10.639 1.00 90.12 119 ARG A C 1
ATOM 1024 O O . ARG A 1 119 ? -26.610 22.326 -10.500 1.00 90.12 119 ARG A O 1
ATOM 1031 N N . TYR A 1 120 ? -24.454 22.823 -10.907 1.00 89.62 120 TYR A N 1
ATOM 1032 C CA . TYR A 1 120 ? -24.664 24.249 -11.127 1.00 89.62 120 TYR A CA 1
ATOM 1033 C C . TYR A 1 120 ? -23.740 24.765 -12.229 1.00 89.62 120 TYR A C 1
ATOM 1035 O O . TYR A 1 120 ? -22.723 24.154 -12.558 1.00 89.62 120 TYR A O 1
ATOM 1043 N N . ILE A 1 121 ? -24.116 25.896 -12.819 1.00 92.19 121 ILE A N 1
ATOM 1044 C CA . ILE A 1 121 ? -23.313 26.574 -13.833 1.00 92.19 121 ILE A CA 1
ATOM 10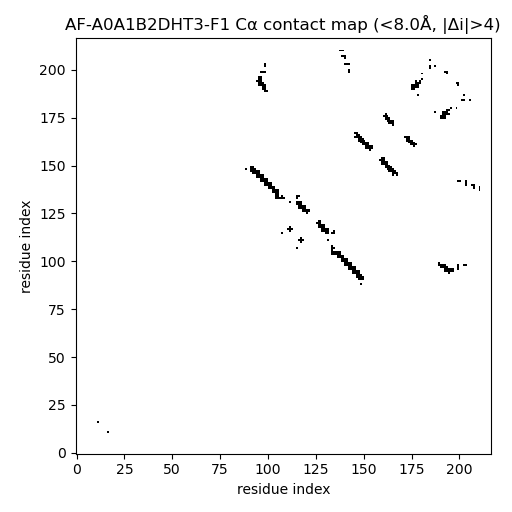45 C C . ILE A 1 121 ? -22.583 27.717 -13.137 1.00 92.19 121 ILE A C 1
ATOM 1047 O O . ILE A 1 121 ? -23.201 28.589 -12.525 1.00 92.19 121 ILE A O 1
ATOM 1051 N N . THR A 1 122 ? -21.257 27.700 -13.202 1.00 89.25 122 THR A N 1
ATOM 1052 C CA . THR A 1 122 ? -20.427 28.793 -12.690 1.00 89.25 122 THR A CA 1
ATOM 1053 C C . THR A 1 122 ? -20.692 30.086 -13.469 1.00 89.25 122 THR A C 1
ATOM 1055 O O . THR A 1 122 ? -21.083 30.028 -14.635 1.00 89.25 122 THR A O 1
ATOM 1058 N N . PRO A 1 123 ? -20.392 31.270 -12.907 1.00 90.75 123 PRO A N 1
ATOM 1059 C CA . PRO A 1 123 ? -20.491 32.536 -13.644 1.00 90.75 123 PRO A CA 1
ATOM 1060 C C . PRO A 1 123 ? -19.673 32.578 -14.950 1.00 90.75 123 PRO A C 1
ATOM 1062 O O . PRO A 1 123 ? -19.949 33.392 -15.824 1.00 90.75 123 PRO A O 1
ATOM 1065 N N . LEU A 1 124 ? -18.682 31.689 -15.097 1.00 90.62 124 LEU A N 1
ATOM 1066 C CA . LEU A 1 124 ? -17.860 31.514 -16.300 1.00 90.62 124 LEU A CA 1
ATOM 1067 C C . LEU A 1 124 ? -18.450 30.508 -17.310 1.00 90.62 124 LEU A C 1
ATOM 1069 O O . LEU A 1 124 ? -17.771 30.137 -18.266 1.00 90.62 124 LEU A O 1
ATOM 1073 N N . GLY A 1 125 ? -19.676 30.024 -17.093 1.00 90.25 125 GLY A N 1
ATOM 1074 C CA . GLY A 1 125 ? -20.372 29.103 -17.995 1.00 90.25 125 GLY A CA 1
ATOM 1075 C C . GLY A 1 125 ? -19.908 27.645 -17.924 1.00 90.25 125 GLY A C 1
ATOM 1076 O O . GLY A 1 125 ? -20.244 26.864 -18.809 1.00 90.25 125 GLY A O 1
ATOM 1077 N N . ARG A 1 126 ? -19.135 27.252 -16.903 1.00 90.06 126 ARG A N 1
ATOM 1078 C CA . ARG A 1 126 ? -18.707 25.853 -16.702 1.00 90.06 126 ARG A CA 1
ATOM 1079 C C . ARG A 1 126 ? -19.691 25.105 -15.812 1.00 90.06 126 ARG A C 1
ATOM 1081 O O . ARG A 1 126 ? -20.098 25.659 -14.791 1.00 90.06 126 ARG A O 1
ATOM 1088 N N . GLU A 1 127 ? -20.014 23.864 -16.166 1.00 91.12 127 GLU A N 1
ATOM 1089 C CA . GLU A 1 127 ? -20.758 22.950 -15.296 1.00 91.12 127 GLU A CA 1
ATOM 1090 C C . GLU A 1 127 ? -19.853 22.427 -14.178 1.00 91.12 127 GLU A C 1
ATOM 1092 O O . GLU A 1 127 ? -18.865 21.742 -14.435 1.00 91.12 127 GLU A O 1
ATOM 1097 N N . GLU A 1 128 ? -20.218 22.725 -12.937 1.00 90.50 128 GLU A N 1
ATOM 1098 C CA . GLU A 1 128 ? -19.542 22.245 -11.735 1.00 90.50 128 GLU A CA 1
ATOM 1099 C C . GLU A 1 128 ? -20.528 21.481 -10.840 1.00 90.50 128 GLU A C 1
ATOM 1101 O O . GLU A 1 128 ? -21.750 21.492 -11.043 1.00 90.50 128 GLU A O 1
ATOM 1106 N N . LYS A 1 129 ? -19.984 20.758 -9.857 1.00 91.31 129 LYS A N 1
ATOM 1107 C CA . LYS A 1 129 ? -20.766 19.950 -8.915 1.00 91.31 129 LYS A CA 1
ATOM 1108 C C . LYS A 1 129 ? -20.427 20.317 -7.482 1.00 91.31 129 LYS A C 1
ATOM 1110 O O . LYS A 1 129 ? -19.275 20.197 -7.080 1.00 91.31 129 LYS A O 1
ATOM 1115 N N . GLU A 1 130 ? -21.445 20.658 -6.706 1.00 88.81 130 GLU A N 1
ATOM 1116 C CA . GLU A 1 130 ? -21.330 20.909 -5.270 1.00 88.81 130 GLU A CA 1
ATOM 1117 C C . GLU A 1 130 ? -21.883 19.724 -4.470 1.00 88.81 130 GLU A C 1
ATOM 1119 O O . GLU A 1 130 ? -22.764 18.997 -4.940 1.00 88.81 130 GLU A O 1
ATOM 1124 N N . GLU A 1 131 ? -21.359 19.496 -3.266 1.00 87.56 131 GLU A N 1
ATOM 1125 C CA . GLU A 1 131 ? -21.924 18.504 -2.352 1.00 87.56 131 GLU A CA 1
ATOM 1126 C C . GLU A 1 131 ? -23.270 18.987 -1.816 1.00 87.56 131 GLU A C 1
ATOM 1128 O O . GLU A 1 131 ? -23.419 20.117 -1.355 1.00 87.56 131 GLU A O 1
ATOM 1133 N N . CYS A 1 132 ? -24.280 18.122 -1.877 1.00 85.62 132 CYS A N 1
ATOM 1134 C CA . CYS A 1 132 ? -25.586 18.459 -1.340 1.00 85.62 132 CYS A CA 1
ATOM 1135 C C . CYS A 1 132 ? -25.552 18.458 0.192 1.00 85.62 132 CYS A C 1
ATOM 1137 O O . CYS A 1 132 ? -24.844 17.674 0.818 1.00 85.62 132 CYS A O 1
ATOM 1139 N N . THR A 1 133 ? -26.416 19.249 0.819 1.00 83.62 133 THR A N 1
ATOM 1140 C CA . THR A 1 133 ? -26.612 19.237 2.276 1.00 83.62 133 THR A CA 1
ATOM 1141 C C . THR A 1 133 ? -27.016 17.861 2.813 1.00 83.62 133 THR A C 1
ATOM 1143 O O . THR A 1 133 ? -26.658 17.519 3.939 1.00 83.62 133 THR A O 1
ATOM 1146 N N . CYS A 1 134 ? -27.687 17.031 2.004 1.00 83.81 134 CYS A N 1
ATOM 1147 C CA . CYS A 1 134 ? -28.009 15.648 2.361 1.00 83.81 134 CYS A CA 1
ATOM 1148 C C . CYS A 1 134 ? -26.812 14.684 2.248 1.00 83.81 134 CYS A C 1
ATOM 1150 O O . CYS A 1 134 ? -26.954 13.510 2.569 1.00 83.81 134 CYS A O 1
ATOM 1152 N N . ALA A 1 135 ? -25.646 15.117 1.756 1.00 82.31 135 ALA A N 1
ATOM 1153 C CA . ALA A 1 135 ? -24.415 14.318 1.748 1.00 82.31 135 ALA A CA 1
ATOM 1154 C C . ALA A 1 135 ? -23.731 14.265 3.126 1.00 82.31 135 ALA A C 1
ATOM 1156 O O . ALA A 1 135 ? -22.777 13.505 3.314 1.00 82.31 135 ALA A O 1
ATOM 1157 N N . LYS A 1 136 ? -24.241 15.027 4.103 1.00 83.00 136 LYS A N 1
ATOM 1158 C CA . LYS A 1 136 ? -23.864 14.876 5.508 1.00 83.00 136 LYS A CA 1
ATOM 1159 C C . LYS A 1 136 ? -24.153 13.448 5.977 1.00 83.00 136 LYS A C 1
ATOM 1161 O O . LYS A 1 136 ? -25.161 12.838 5.609 1.00 83.00 136 LYS A O 1
ATOM 1166 N N . HIS A 1 137 ? -23.235 12.928 6.773 1.00 82.69 137 HIS A N 1
ATOM 1167 C CA . HIS A 1 137 ? -23.266 11.576 7.301 1.00 82.69 137 HIS A CA 1
ATOM 1168 C C . HIS A 1 137 ? -22.935 11.601 8.790 1.00 82.69 137 HIS A C 1
ATOM 1170 O O . HIS A 1 137 ? -22.219 12.487 9.259 1.00 82.69 137 HIS A O 1
ATOM 1176 N N . ILE A 1 138 ? -23.458 10.620 9.514 1.00 84.50 138 ILE A N 1
ATOM 1177 C CA . ILE A 1 138 ? -23.265 10.458 10.952 1.00 84.50 138 ILE A CA 1
ATOM 1178 C C . ILE A 1 138 ? -22.463 9.182 11.169 1.00 84.50 138 ILE A C 1
ATOM 1180 O O . ILE A 1 138 ? -22.679 8.174 10.493 1.00 84.50 138 ILE A O 1
ATOM 1184 N N . LYS A 1 139 ? -21.517 9.226 12.104 1.00 86.44 139 LYS A N 1
ATOM 1185 C CA . LYS A 1 139 ? -20.809 8.027 12.543 1.00 86.44 139 LYS A CA 1
ATOM 1186 C C . LYS A 1 139 ? -21.708 7.239 13.487 1.00 86.44 139 LYS A C 1
ATOM 1188 O O . LYS A 1 139 ? -22.092 7.759 14.531 1.00 86.44 139 LYS A O 1
ATOM 1193 N N . ARG A 1 140 ? -22.011 5.990 13.138 1.00 87.25 140 ARG A N 1
ATOM 1194 C CA . ARG A 1 140 ? -22.647 5.035 14.048 1.00 87.25 140 ARG A CA 1
ATOM 1195 C C . ARG A 1 140 ? -21.661 3.959 14.439 1.00 87.25 140 ARG A C 1
ATOM 1197 O O . ARG A 1 140 ? -21.122 3.265 13.576 1.00 87.25 140 ARG A O 1
ATOM 1204 N N . TYR A 1 141 ? -21.441 3.848 15.739 1.00 87.12 141 TYR A N 1
ATOM 1205 C CA . TYR A 1 141 ? -20.576 2.846 16.327 1.00 87.12 141 TYR A CA 1
ATOM 1206 C C . TYR A 1 141 ? -21.344 1.547 16.558 1.00 87.12 141 TYR A C 1
ATOM 1208 O O . TYR A 1 141 ? -22.501 1.568 16.986 1.00 87.12 141 TYR A O 1
ATOM 1216 N N . PHE A 1 142 ? -20.685 0.426 16.286 1.00 86.31 142 PHE A N 1
ATOM 1217 C CA . PHE A 1 142 ? -21.200 -0.925 16.484 1.00 86.31 142 PHE A CA 1
ATOM 1218 C C . PHE A 1 142 ? -20.105 -1.841 17.041 1.00 86.31 142 PHE A C 1
ATOM 1220 O O . PHE A 1 142 ? -18.912 -1.535 16.969 1.00 86.31 142 PHE A O 1
ATOM 1227 N N . ILE A 1 143 ? -20.519 -2.968 17.622 1.00 87.06 143 ILE A N 1
ATOM 1228 C CA . ILE A 1 143 ? -19.588 -3.956 18.172 1.00 87.06 143 ILE A CA 1
ATOM 1229 C C . ILE A 1 143 ? -19.021 -4.783 17.030 1.00 87.06 143 ILE A C 1
ATOM 1231 O O . ILE A 1 143 ? -19.767 -5.385 16.257 1.00 87.06 143 ILE A O 1
ATOM 1235 N N . ARG A 1 144 ? -17.699 -4.877 16.985 1.00 84.56 144 ARG A N 1
ATOM 1236 C CA . ARG A 1 144 ? -16.977 -5.832 16.159 1.00 84.56 144 ARG A CA 1
ATOM 1237 C C . ARG A 1 144 ? -16.300 -6.858 17.054 1.00 84.56 144 ARG A C 1
ATOM 1239 O O . ARG A 1 144 ? -15.501 -6.508 17.922 1.00 84.56 144 ARG A O 1
ATOM 1246 N N . GLU A 1 145 ? -16.635 -8.119 16.825 1.00 85.56 145 GLU A N 1
ATOM 1247 C CA . GLU A 1 145 ? -15.961 -9.256 17.443 1.00 85.56 145 GLU A CA 1
ATOM 1248 C C . GLU A 1 145 ? -14.659 -9.531 16.696 1.00 85.56 145 GLU A C 1
ATOM 1250 O O . GLU A 1 145 ? -14.619 -9.548 15.463 1.00 85.56 145 GLU A O 1
ATOM 1255 N N . VAL A 1 146 ? -13.582 -9.696 17.453 1.00 78.44 146 VAL A N 1
ATOM 1256 C CA . VAL A 1 146 ? -12.234 -9.883 16.930 1.00 78.44 146 VAL A CA 1
ATOM 1257 C C . VAL A 1 146 ? -11.609 -11.088 17.619 1.00 78.44 146 VAL A C 1
ATOM 1259 O O . VAL A 1 146 ? -11.607 -11.177 18.845 1.00 78.44 146 VAL A O 1
ATOM 1262 N N . HIS A 1 147 ? -11.061 -12.018 16.842 1.00 76.81 147 HIS A N 1
ATOM 1263 C CA . HIS A 1 147 ? -10.287 -13.130 17.386 1.00 76.81 147 HIS A CA 1
ATOM 1264 C C . HIS A 1 147 ? -8.842 -12.695 17.523 1.00 76.81 147 HIS A C 1
ATOM 1266 O O . HIS A 1 147 ? -8.187 -12.406 16.524 1.00 76.81 147 HIS A O 1
ATOM 1272 N N . ALA A 1 148 ? -8.341 -12.659 18.754 1.00 73.06 148 ALA A N 1
ATOM 1273 C CA . ALA A 1 148 ? -6.982 -12.224 18.980 1.00 73.06 148 ALA A CA 1
ATOM 1274 C C . ALA A 1 148 ? -6.238 -13.027 20.042 1.00 73.06 148 ALA A C 1
ATOM 1276 O O . ALA A 1 148 ? -6.811 -13.587 20.976 1.00 73.06 148 ALA A O 1
ATOM 1277 N N . SER A 1 149 ? -4.918 -13.088 19.873 1.00 70.69 149 SER A N 1
ATOM 1278 C CA . SER A 1 149 ? -4.010 -13.751 20.814 1.00 70.69 149 SER A CA 1
ATOM 1279 C C . SER A 1 149 ? -3.372 -12.732 21.749 1.00 70.69 149 SER A C 1
ATOM 1281 O O . SER A 1 149 ? -2.840 -11.727 21.277 1.00 70.69 149 SER A O 1
ATOM 1283 N N . ARG A 1 150 ? -3.398 -12.999 23.059 1.00 70.50 150 ARG A N 1
ATOM 1284 C CA . ARG A 1 150 ? -2.839 -12.124 24.103 1.00 70.50 150 ARG A CA 1
ATOM 1285 C C . ARG A 1 150 ? -1.368 -12.438 24.327 1.00 70.50 150 ARG A C 1
ATOM 1287 O O . ARG A 1 150 ? -1.029 -13.543 24.739 1.00 70.50 150 ARG A O 1
ATOM 1294 N N . ILE A 1 151 ? -0.507 -11.446 24.115 1.00 68.56 151 ILE A N 1
ATOM 1295 C CA . ILE A 1 151 ? 0.902 -11.510 24.514 1.00 68.56 151 ILE A CA 1
ATOM 1296 C C . ILE A 1 151 ? 1.170 -10.423 25.547 1.00 68.56 151 ILE A C 1
ATOM 1298 O O . ILE A 1 151 ? 1.029 -9.230 25.271 1.00 68.56 151 ILE A O 1
ATOM 1302 N N . GLU A 1 152 ? 1.561 -10.848 26.744 1.00 65.38 152 GLU A N 1
ATOM 1303 C CA . GLU A 1 152 ? 1.959 -9.955 27.826 1.00 65.38 152 GLU A CA 1
ATOM 1304 C C . GLU A 1 152 ? 3.461 -9.691 27.745 1.00 65.38 152 GLU A C 1
ATOM 1306 O O . GLU A 1 152 ? 4.279 -10.610 27.791 1.00 65.38 152 GLU A O 1
ATOM 1311 N N . HIS A 1 153 ? 3.832 -8.419 27.629 1.00 62.53 153 HIS A N 1
ATOM 1312 C CA . HIS A 1 153 ? 5.218 -7.990 27.735 1.00 62.53 153 HIS A CA 1
ATOM 1313 C C . HIS A 1 153 ? 5.413 -7.259 29.055 1.00 62.53 153 HIS A C 1
ATOM 1315 O O . HIS A 1 153 ? 4.795 -6.218 29.290 1.00 62.53 153 HIS A O 1
ATOM 1321 N N . TYR A 1 154 ? 6.308 -7.792 29.881 1.00 59.03 154 TYR A N 1
ATOM 1322 C CA . TYR A 1 154 ? 6.803 -7.118 31.072 1.00 59.03 154 TYR A CA 1
ATOM 1323 C C . TYR A 1 154 ? 7.965 -6.214 30.674 1.00 59.03 154 TYR A C 1
ATOM 1325 O O . TYR A 1 154 ? 9.008 -6.692 30.221 1.00 59.03 154 TYR A O 1
ATOM 1333 N N . SER A 1 155 ? 7.790 -4.902 30.811 1.00 57.41 155 SER A N 1
ATOM 1334 C CA . SER A 1 155 ? 8.914 -3.981 30.683 1.00 57.41 155 SER A CA 1
ATOM 1335 C C . SER A 1 155 ? 9.823 -4.109 31.910 1.00 57.41 155 SER A C 1
ATOM 1337 O O . SER A 1 155 ? 9.372 -4.435 33.008 1.00 57.41 155 SER A O 1
ATOM 1339 N N . ALA A 1 156 ? 11.113 -3.801 31.751 1.00 59.03 156 ALA A N 1
ATOM 1340 C CA . ALA A 1 156 ? 12.047 -3.735 32.880 1.00 59.03 156 ALA A CA 1
ATOM 1341 C C . ALA A 1 156 ? 11.641 -2.679 33.935 1.00 59.03 156 ALA A C 1
ATOM 1343 O O . ALA A 1 156 ? 12.118 -2.728 35.063 1.00 59.03 156 ALA A O 1
ATOM 1344 N N . ALA A 1 157 ? 10.750 -1.745 33.574 1.00 59.75 157 ALA A N 1
ATOM 1345 C CA . ALA A 1 157 ? 10.175 -0.743 34.468 1.00 59.75 157 ALA A CA 1
ATOM 1346 C C . ALA A 1 157 ? 8.913 -1.232 35.212 1.00 59.75 157 ALA A C 1
ATOM 1348 O O . ALA A 1 157 ? 8.359 -0.487 36.013 1.00 59.75 157 ALA A O 1
ATOM 1349 N N . GLY A 1 158 ? 8.461 -2.470 34.973 1.00 50.56 158 GLY A N 1
ATOM 1350 C CA . GLY A 1 158 ? 7.277 -3.052 35.615 1.00 50.56 158 GLY A CA 1
ATOM 1351 C C . GLY A 1 158 ? 5.950 -2.747 34.913 1.00 50.56 158 GLY A C 1
ATOM 1352 O O . GLY A 1 158 ? 4.903 -3.185 35.386 1.00 50.56 158 GLY A O 1
ATOM 1353 N N . ASP A 1 159 ? 5.975 -2.049 33.774 1.00 46.97 159 ASP A N 1
ATOM 1354 C CA . ASP A 1 159 ? 4.775 -1.816 32.968 1.00 46.97 159 ASP A CA 1
ATOM 1355 C C . ASP A 1 159 ? 4.401 -3.081 32.190 1.00 46.97 159 ASP A C 1
ATOM 1357 O O . ASP A 1 159 ? 5.227 -3.665 31.481 1.00 46.97 159 ASP A O 1
ATOM 1361 N N . ILE A 1 160 ? 3.132 -3.481 32.289 1.00 48.19 160 ILE A N 1
ATOM 1362 C CA . ILE A 1 160 ? 2.560 -4.584 31.513 1.00 48.19 160 ILE A CA 1
ATOM 1363 C C . ILE A 1 160 ? 1.936 -3.987 30.254 1.00 48.19 160 ILE A C 1
ATOM 1365 O O . ILE A 1 160 ? 0.921 -3.292 30.331 1.00 48.19 160 ILE A O 1
ATOM 1369 N N . SER A 1 161 ? 2.515 -4.271 29.086 1.00 50.59 161 SER A N 1
ATOM 1370 C CA . SER A 1 161 ? 1.850 -3.992 27.810 1.00 50.59 161 SER A CA 1
ATOM 1371 C C . SER A 1 161 ? 1.292 -5.285 27.240 1.00 50.59 161 SER A C 1
ATOM 1373 O O . SER A 1 161 ? 2.049 -6.224 26.988 1.00 50.59 161 SER A O 1
ATOM 1375 N N . VAL A 1 162 ? -0.024 -5.328 27.047 1.00 54.56 162 VAL A N 1
ATOM 1376 C CA . VAL A 1 162 ? -0.701 -6.458 26.413 1.00 54.56 162 VAL A CA 1
ATOM 1377 C C . VAL A 1 162 ? -0.899 -6.136 24.939 1.00 54.56 162 VAL A C 1
ATOM 1379 O O . VAL A 1 162 ? -1.447 -5.085 24.611 1.00 54.56 162 VAL A O 1
ATOM 1382 N N . THR A 1 163 ? -0.421 -7.011 24.058 1.00 56.91 163 THR A N 1
ATOM 1383 C CA . THR A 1 163 ? -0.593 -6.873 22.607 1.00 56.91 163 THR A CA 1
ATOM 1384 C C . THR A 1 163 ? -1.520 -7.965 22.104 1.00 56.91 163 THR A C 1
ATOM 1386 O O . THR A 1 163 ? -1.347 -9.131 22.462 1.00 56.91 163 THR A O 1
ATOM 1389 N N . TYR A 1 164 ? -2.472 -7.568 21.263 1.00 58.69 164 TYR A N 1
ATOM 1390 C CA . TYR A 1 164 ? -3.415 -8.453 20.600 1.00 58.69 164 TYR A CA 1
ATOM 1391 C C . TYR A 1 164 ? -3.057 -8.585 19.125 1.00 58.69 164 TYR A C 1
ATOM 1393 O O . TYR A 1 164 ? -2.816 -7.589 18.444 1.00 58.69 164 TYR A O 1
ATOM 1401 N N . TYR A 1 165 ? -3.002 -9.822 18.643 1.00 59.16 165 TYR A N 1
ATOM 1402 C CA . TYR A 1 165 ? -2.803 -10.126 17.227 1.00 59.16 165 TYR A CA 1
ATOM 1403 C C . TYR A 1 165 ? -4.139 -10.550 16.637 1.00 59.16 165 TYR A C 1
ATOM 1405 O O . TYR A 1 165 ? -4.621 -11.619 16.995 1.00 59.16 165 TYR A O 1
ATOM 1413 N N . ASP A 1 166 ? -4.721 -9.691 15.803 1.00 59.94 166 ASP A N 1
ATOM 1414 C CA . ASP A 1 166 ? -5.939 -9.951 15.031 1.00 59.94 166 ASP A CA 1
ATOM 1415 C C . ASP A 1 166 ? -5.572 -10.640 13.704 1.00 59.94 166 ASP A C 1
ATOM 1417 O O . ASP A 1 166 ? -4.576 -10.272 13.078 1.00 59.94 166 ASP A O 1
ATOM 1421 N N . ASP A 1 167 ? -6.360 -11.631 13.281 1.00 54.28 167 ASP A N 1
ATOM 1422 C CA . ASP A 1 167 ? -6.224 -12.279 11.968 1.00 54.28 167 ASP A CA 1
ATOM 1423 C C . ASP A 1 167 ? -7.062 -11.601 10.867 1.00 54.28 167 ASP A C 1
ATOM 1425 O O . ASP A 1 167 ? -6.963 -11.987 9.705 1.00 54.28 167 ASP A O 1
ATOM 1429 N N . ILE A 1 168 ? -7.929 -10.638 11.202 1.00 49.56 168 ILE A N 1
ATOM 1430 C CA . ILE A 1 168 ? -8.936 -10.111 10.265 1.00 49.56 168 ILE A CA 1
ATOM 1431 C C . ILE A 1 168 ? -8.334 -9.112 9.257 1.00 49.56 168 ILE A C 1
ATOM 1433 O O . ILE A 1 168 ? -8.904 -8.903 8.191 1.00 49.56 168 ILE A O 1
ATOM 1437 N N . ASP A 1 169 ? -7.158 -8.551 9.543 1.00 45.72 169 ASP A N 1
ATOM 1438 C CA . ASP A 1 169 ? -6.349 -7.800 8.580 1.00 45.72 169 ASP A CA 1
ATOM 1439 C C . ASP A 1 169 ? -4.918 -8.341 8.653 1.00 45.72 169 ASP A C 1
ATOM 1441 O O . ASP A 1 169 ? -4.185 -8.025 9.593 1.00 45.72 169 ASP A O 1
ATOM 1445 N N . GLU A 1 170 ? -4.495 -9.107 7.641 1.00 45.84 170 GLU A N 1
ATOM 1446 C CA . GLU A 1 170 ? -3.169 -9.744 7.477 1.00 45.84 170 GLU A CA 1
ATOM 1447 C C . GLU A 1 170 ? -1.957 -8.779 7.597 1.00 45.84 170 GLU A C 1
ATOM 1449 O O . GLU A 1 170 ? -0.795 -9.175 7.449 1.00 45.84 170 GLU A O 1
ATOM 1454 N N . GLU A 1 171 ? -2.197 -7.497 7.886 1.00 38.88 171 GLU A N 1
ATOM 1455 C CA . GLU A 1 171 ? -1.217 -6.416 7.915 1.00 38.88 171 GLU A CA 1
ATOM 1456 C C . GLU A 1 171 ? -1.296 -5.477 9.129 1.00 38.88 171 GLU A C 1
ATOM 1458 O O . GLU A 1 171 ? -0.436 -4.599 9.260 1.00 38.88 171 GLU A O 1
ATOM 1463 N N . ARG A 1 172 ? -2.260 -5.627 10.050 1.00 43.00 172 ARG A N 1
ATOM 1464 C CA . ARG A 1 172 ? -2.392 -4.705 11.194 1.00 43.00 172 ARG A CA 1
ATOM 1465 C C . ARG A 1 172 ? -2.212 -5.400 12.536 1.00 43.00 172 ARG A C 1
ATOM 1467 O O . ARG A 1 172 ? -3.146 -5.914 13.133 1.00 43.00 172 ARG A O 1
ATOM 1474 N N . ILE A 1 173 ? -1.000 -5.277 13.080 1.00 45.19 173 ILE A N 1
ATOM 1475 C CA . ILE A 1 173 ? -0.764 -5.446 14.518 1.00 45.19 173 ILE A CA 1
ATOM 1476 C C . ILE A 1 173 ? -1.507 -4.309 15.229 1.00 45.19 173 ILE A C 1
ATOM 1478 O O . ILE A 1 173 ? -1.018 -3.176 15.298 1.00 45.19 173 ILE A O 1
ATOM 1482 N N . ILE A 1 174 ? -2.705 -4.589 15.737 1.00 48.75 174 ILE A N 1
ATOM 1483 C CA . ILE A 1 174 ? -3.440 -3.634 16.560 1.00 48.75 174 ILE A CA 1
ATOM 1484 C C . ILE A 1 174 ? -2.819 -3.681 17.955 1.00 48.75 174 ILE A C 1
ATOM 1486 O O . ILE A 1 174 ? -3.125 -4.528 18.789 1.00 48.75 174 ILE A O 1
ATOM 1490 N N . ARG A 1 175 ? -1.921 -2.733 18.231 1.00 49.44 175 ARG A N 1
ATOM 1491 C CA . ARG A 1 175 ? -1.475 -2.466 19.599 1.00 49.44 175 ARG A CA 1
ATOM 1492 C C . ARG A 1 175 ? -2.588 -1.727 20.341 1.00 49.44 175 ARG A C 1
ATOM 1494 O O . ARG A 1 175 ? -2.530 -0.511 20.496 1.00 49.44 175 ARG A O 1
ATOM 1501 N N . SER A 1 176 ? -3.622 -2.453 20.744 1.00 52.75 176 SER A N 1
ATOM 1502 C CA . SER A 1 176 ? -4.718 -1.931 21.558 1.00 52.75 176 SER A CA 1
ATOM 1503 C C . SER A 1 176 ? -4.426 -2.164 23.033 1.00 52.75 176 SER A C 1
ATOM 1505 O O . SER A 1 176 ? -4.188 -3.291 23.464 1.00 52.75 176 SER A O 1
ATOM 1507 N N . THR A 1 177 ? -4.484 -1.098 23.824 1.00 57.34 177 THR A N 1
ATOM 1508 C CA . THR A 1 177 ? -4.544 -1.218 25.281 1.00 57.34 177 THR A CA 1
ATOM 1509 C C . THR A 1 177 ? -5.912 -1.788 25.659 1.00 57.34 177 THR A C 1
ATOM 1511 O O . THR A 1 177 ? -6.931 -1.285 25.184 1.00 57.34 177 THR A O 1
ATOM 1514 N N . ILE A 1 178 ? -5.954 -2.825 26.499 1.00 59.00 178 ILE A N 1
ATOM 1515 C CA . ILE A 1 178 ? -7.220 -3.315 27.060 1.00 59.00 178 ILE A CA 1
ATOM 1516 C C . ILE A 1 178 ? -7.714 -2.296 28.072 1.00 59.00 178 ILE A C 1
ATOM 1518 O O . ILE A 1 178 ? -6.975 -1.911 28.987 1.00 59.00 178 ILE A O 1
ATOM 1522 N N . HIS A 1 179 ? -8.974 -1.903 27.948 1.00 60.31 179 HIS A N 1
ATOM 1523 C CA . HIS A 1 179 ? -9.638 -1.195 29.030 1.00 60.31 179 HIS A CA 1
ATOM 1524 C C . HIS A 1 179 ? -10.062 -2.222 30.084 1.00 60.31 179 HIS A C 1
ATOM 1526 O O . HIS A 1 179 ? -10.909 -3.068 29.814 1.00 60.31 179 HIS A O 1
ATOM 1532 N N . LYS A 1 180 ? -9.444 -2.200 31.271 1.00 56.22 180 LYS A N 1
ATOM 1533 C CA . LYS A 1 180 ? -9.834 -3.109 32.362 1.00 56.22 180 LYS A CA 1
ATOM 1534 C C . LYS A 1 180 ? -11.245 -2.768 32.844 1.00 56.22 180 LYS A C 1
ATOM 1536 O O . LYS A 1 180 ? -11.566 -1.581 32.978 1.00 56.22 180 LYS A O 1
ATOM 1541 N N . ALA A 1 181 ? -12.032 -3.794 33.167 1.00 52.34 181 ALA A N 1
ATOM 1542 C CA . ALA A 1 181 ? -13.368 -3.644 33.736 1.00 52.34 181 ALA A CA 1
ATOM 1543 C C . ALA A 1 181 ? -13.356 -2.655 34.921 1.00 52.34 181 ALA A C 1
ATOM 1545 O O . ALA A 1 181 ? -12.490 -2.723 35.797 1.00 52.34 181 ALA A O 1
ATOM 1546 N N . GLY A 1 182 ? -14.287 -1.695 34.919 1.00 51.81 182 GLY A N 1
ATOM 1547 C CA . GLY A 1 182 ? -14.396 -0.645 35.946 1.00 51.81 182 GLY A CA 1
ATOM 1548 C C . GLY A 1 182 ? -13.587 0.638 35.694 1.00 51.81 182 GLY A C 1
ATOM 1549 O O . GLY A 1 182 ? -13.633 1.558 36.512 1.00 51.81 182 GLY A O 1
ATOM 1550 N N . THR A 1 183 ? -12.867 0.744 34.575 1.00 57.22 183 THR A N 1
ATOM 1551 C CA . THR A 1 183 ? -12.158 1.979 34.198 1.00 57.22 183 THR A CA 1
ATOM 1552 C C . THR A 1 183 ? -13.114 2.970 33.518 1.00 57.22 183 THR A C 1
ATOM 1554 O O . THR A 1 183 ? -13.938 2.580 32.697 1.00 57.22 183 THR A O 1
ATOM 1557 N N . ASP A 1 184 ? -12.997 4.268 33.826 1.00 61.72 184 ASP A N 1
ATOM 1558 C CA . ASP A 1 184 ? -13.854 5.325 33.261 1.00 61.72 184 ASP A CA 1
ATOM 1559 C C . ASP A 1 184 ? -13.883 5.277 31.721 1.00 61.72 184 ASP A C 1
ATOM 1561 O O . ASP A 1 184 ? -12.853 5.434 31.056 1.00 61.72 184 ASP A O 1
ATOM 1565 N N . VAL A 1 185 ? -15.079 5.067 31.166 1.00 61.41 185 VAL A N 1
ATOM 1566 C CA . VAL A 1 185 ? -15.386 4.996 29.728 1.00 61.41 185 VAL A CA 1
ATOM 1567 C C . VAL A 1 185 ? -14.892 6.252 28.9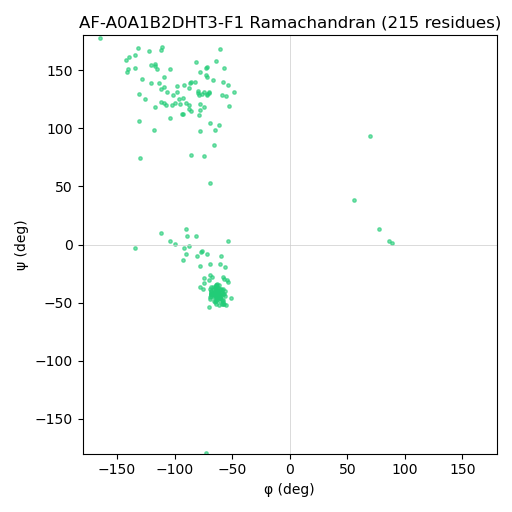98 1.00 61.41 185 VAL A C 1
ATOM 1569 O O . VAL A 1 185 ? -14.425 6.172 27.867 1.00 61.41 185 VAL A O 1
ATOM 1572 N N . LYS A 1 186 ? -14.869 7.408 29.677 1.00 62.94 186 LYS A N 1
ATOM 1573 C CA . LYS A 1 186 ? -14.425 8.695 29.112 1.00 62.94 186 LYS A CA 1
ATOM 1574 C C . LYS A 1 186 ? -12.925 8.768 28.820 1.00 62.94 186 LYS A C 1
ATOM 1576 O O . LYS A 1 186 ? -12.485 9.674 28.116 1.00 62.94 186 LYS A O 1
ATOM 1581 N N . LYS A 1 187 ? -12.124 7.866 29.396 1.00 63.09 187 LYS A N 1
ATOM 1582 C CA . LYS A 1 187 ? -10.677 7.775 29.132 1.00 63.09 187 LYS A CA 1
ATOM 1583 C C . LYS A 1 187 ? -10.348 6.790 28.011 1.00 63.09 187 LYS A C 1
ATOM 1585 O O . LYS A 1 187 ? -9.215 6.802 27.525 1.00 63.09 187 LYS A O 1
ATOM 1590 N N . ALA A 1 188 ? -11.308 5.954 27.614 1.00 61.03 188 ALA A N 1
ATOM 1591 C CA . ALA A 1 188 ? -11.148 5.062 26.482 1.00 61.03 188 ALA A CA 1
ATOM 1592 C C . ALA A 1 188 ? -11.165 5.867 25.171 1.00 61.03 188 ALA A C 1
ATOM 1594 O O . ALA A 1 188 ? -11.838 6.886 25.028 1.00 61.03 188 ALA A O 1
ATOM 1595 N N . LYS A 1 189 ? -10.359 5.417 24.215 1.00 63.09 189 LYS A N 1
ATOM 1596 C CA . LYS A 1 189 ? -10.235 5.960 22.855 1.00 63.09 189 LYS A CA 1
ATOM 1597 C C . LYS A 1 189 ? -10.780 4.937 21.846 1.00 63.09 189 LYS A C 1
ATOM 1599 O O . LYS A 1 189 ? -10.912 3.761 22.154 1.00 63.09 189 LYS A O 1
ATOM 1604 N N . GLU A 1 190 ? -10.981 5.358 20.601 1.00 60.03 190 GLU A N 1
ATOM 1605 C CA . GLU A 1 190 ? -11.543 4.548 19.494 1.00 60.03 190 GLU A CA 1
ATOM 1606 C C . GLU A 1 190 ? -10.754 3.263 19.122 1.00 60.03 190 GLU A C 1
ATOM 1608 O O . GLU A 1 190 ? -11.208 2.441 18.333 1.00 60.03 190 GLU A O 1
ATOM 1613 N N . TRP A 1 191 ? -9.553 3.074 19.668 1.00 62.56 191 TRP A N 1
ATOM 1614 C CA . TRP A 1 191 ? -8.638 1.956 19.387 1.00 62.56 191 TRP A CA 1
ATOM 1615 C C . TRP A 1 191 ? -8.476 1.007 20.583 1.00 62.56 191 TRP A C 1
ATOM 1617 O O . TRP A 1 191 ? -7.598 0.147 20.571 1.00 62.56 191 TRP A O 1
ATOM 1627 N N . PHE A 1 192 ? -9.296 1.174 21.625 1.00 70.19 192 PHE A N 1
ATOM 1628 C CA . PHE A 1 192 ? -9.335 0.253 22.756 1.00 70.19 192 PHE A CA 1
ATOM 1629 C C . PHE A 1 192 ? -10.124 -1.012 22.412 1.00 70.19 192 PHE A C 1
ATOM 1631 O O . PHE A 1 192 ? -11.086 -0.981 21.642 1.00 70.19 192 PHE A O 1
ATOM 1638 N N . CYS A 1 193 ? -9.707 -2.111 23.033 1.00 73.56 193 CYS A N 1
ATOM 1639 C CA . CYS A 1 193 ? -10.407 -3.387 23.005 1.00 73.56 193 CYS A CA 1
ATOM 1640 C C . CYS A 1 193 ? -10.888 -3.738 24.414 1.00 73.56 193 CYS A C 1
ATOM 1642 O O . CYS A 1 193 ? -10.277 -3.342 25.413 1.00 73.56 193 CYS A O 1
ATOM 1644 N N . PHE A 1 194 ? -11.982 -4.486 24.471 1.00 76.38 194 PHE A N 1
ATOM 1645 C CA . PHE A 1 194 ? -12.650 -4.912 25.691 1.00 76.38 194 PHE A CA 1
ATOM 1646 C C . PHE A 1 194 ? -12.681 -6.440 25.734 1.00 76.38 194 PHE A C 1
ATOM 1648 O O . PHE A 1 194 ? -12.912 -7.086 24.712 1.00 76.38 194 PHE A O 1
ATOM 1655 N N . GLU A 1 195 ? -12.434 -7.016 26.910 1.00 76.88 195 GLU A N 1
ATOM 1656 C CA . GLU A 1 195 ? -12.600 -8.460 27.133 1.00 76.88 195 GLU A CA 1
ATOM 1657 C C . GLU A 1 195 ? -14.090 -8.816 27.256 1.00 76.88 195 GLU A C 1
ATOM 1659 O O . GLU A 1 195 ? -14.538 -9.814 26.702 1.00 76.88 195 GLU A O 1
ATOM 1664 N N . GLU A 1 196 ? -14.869 -7.951 27.912 1.00 82.62 196 GLU A N 1
ATOM 1665 C CA . GLU A 1 196 ? -16.302 -8.135 28.135 1.00 82.62 196 GLU A CA 1
ATOM 1666 C C . GLU A 1 196 ? -17.142 -7.365 27.112 1.00 82.62 196 GLU A C 1
ATOM 1668 O O . GLU A 1 196 ? -16.905 -6.181 26.839 1.00 82.62 196 GLU A O 1
ATOM 1673 N N . LYS A 1 197 ? -18.180 -8.022 26.586 1.00 85.94 197 LYS A N 1
ATOM 1674 C CA . LYS A 1 197 ? -19.097 -7.420 25.609 1.00 85.94 197 LYS A CA 1
ATOM 1675 C C . LYS A 1 197 ? -19.862 -6.233 26.197 1.00 85.94 197 LYS A C 1
ATOM 1677 O O . LYS A 1 197 ? -19.976 -5.199 25.544 1.00 85.94 197 LYS A O 1
ATOM 1682 N N . GLU A 1 198 ? -20.324 -6.361 27.440 1.00 85.06 198 GLU A N 1
ATOM 1683 C CA . GLU A 1 198 ? -21.117 -5.331 28.127 1.00 85.06 198 GLU A CA 1
ATOM 1684 C C . GLU A 1 198 ? -20.356 -4.008 28.287 1.00 85.06 198 GLU A C 1
ATOM 1686 O O . GLU A 1 198 ? -20.937 -2.924 28.227 1.00 85.06 198 GLU A O 1
ATOM 1691 N N . ASP A 1 199 ? -19.041 -4.073 28.499 1.00 81.38 199 ASP A N 1
ATOM 1692 C CA . ASP A 1 199 ? -18.217 -2.873 28.637 1.00 81.38 199 ASP A CA 1
ATOM 1693 C C . ASP A 1 199 ? -17.989 -2.191 27.282 1.00 81.38 199 ASP A C 1
ATOM 1695 O O . ASP A 1 199 ? -17.970 -0.959 27.205 1.00 81.38 199 ASP A O 1
ATOM 1699 N N . CYS A 1 200 ? -17.906 -2.977 26.203 1.00 83.88 200 CYS A N 1
ATOM 1700 C CA . CYS A 1 200 ? -17.888 -2.456 24.840 1.00 83.88 200 CYS A CA 1
ATOM 1701 C C . CYS A 1 200 ? -19.224 -1.789 24.475 1.00 83.88 200 CYS A C 1
ATOM 1703 O O . CYS A 1 200 ? -19.220 -0.693 23.916 1.00 83.88 200 CYS A O 1
ATOM 1705 N N . GLU A 1 201 ? -20.354 -2.397 24.848 1.00 86.81 201 GLU A N 1
ATOM 1706 C CA . GLU A 1 201 ? -21.702 -1.840 24.658 1.00 86.81 201 GLU A CA 1
ATOM 1707 C C . GLU A 1 201 ? -21.847 -0.476 25.334 1.00 86.81 201 GLU A C 1
ATOM 1709 O O . GLU A 1 201 ? -22.176 0.507 24.672 1.00 86.81 201 GLU A O 1
ATOM 1714 N N . LYS A 1 202 ? -21.476 -0.368 26.617 1.00 85.88 202 LYS A N 1
ATOM 1715 C CA . LYS A 1 202 ? -21.496 0.912 27.349 1.00 85.88 202 LYS A CA 1
ATOM 1716 C C . LYS A 1 202 ? -20.627 1.979 26.677 1.00 85.88 202 LYS A C 1
ATOM 1718 O O . LYS A 1 202 ? -20.990 3.157 26.665 1.00 85.88 202 LYS A O 1
ATOM 1723 N N . PHE A 1 203 ? -19.467 1.592 26.141 1.00 84.50 203 PHE A N 1
ATOM 1724 C CA . PHE A 1 203 ? -18.589 2.511 25.417 1.00 84.50 203 PHE A CA 1
ATOM 1725 C C . PHE A 1 203 ? -19.198 2.960 24.084 1.00 84.50 203 PHE A C 1
ATOM 1727 O O . PHE A 1 203 ? -19.159 4.150 23.772 1.00 84.50 203 PHE A O 1
ATOM 1734 N N . ILE A 1 204 ? -19.806 2.048 23.325 1.00 86.38 204 ILE A N 1
ATOM 1735 C CA . ILE A 1 204 ? -20.491 2.355 22.063 1.00 86.38 204 ILE A CA 1
ATOM 1736 C C . ILE A 1 204 ? -21.688 3.272 22.295 1.00 86.38 204 ILE A C 1
ATOM 1738 O O . ILE A 1 204 ? -21.828 4.261 21.578 1.00 86.38 204 ILE A O 1
ATOM 1742 N N . ASP A 1 205 ? -22.503 3.007 23.313 1.00 87.94 205 ASP A N 1
ATOM 1743 C CA . ASP A 1 205 ? -23.638 3.859 23.675 1.00 87.94 205 ASP A CA 1
ATOM 1744 C C . ASP A 1 205 ? -23.175 5.275 24.029 1.00 87.94 205 ASP A C 1
ATOM 1746 O O . ASP A 1 205 ? -23.758 6.264 23.578 1.00 87.94 205 ASP A O 1
ATOM 1750 N N . TRP A 1 206 ? -22.071 5.390 24.775 1.00 85.56 206 TRP A N 1
ATOM 1751 C CA . TRP A 1 206 ? -21.457 6.679 25.077 1.00 85.56 206 TRP A CA 1
ATOM 1752 C C . TRP A 1 206 ? -20.952 7.395 23.814 1.00 85.56 206 TRP A C 1
ATOM 1754 O O . TRP A 1 206 ? -21.222 8.585 23.647 1.00 85.56 206 TRP A O 1
ATOM 1764 N N . MET A 1 207 ? -20.270 6.690 22.905 1.00 84.81 207 MET A N 1
ATOM 1765 C CA . MET A 1 207 ? -19.774 7.253 21.641 1.00 84.81 207 MET A CA 1
ATOM 1766 C C . MET A 1 207 ? -20.921 7.706 20.728 1.00 84.81 207 MET A C 1
ATOM 1768 O O . MET A 1 207 ? -20.898 8.825 20.214 1.00 84.81 207 MET A O 1
ATOM 1772 N N . ASN A 1 208 ? -21.959 6.882 20.577 1.00 86.75 208 ASN A N 1
ATOM 1773 C CA . ASN A 1 208 ? -23.150 7.207 19.795 1.00 86.75 208 ASN A CA 1
ATOM 1774 C C . ASN A 1 208 ? -23.904 8.408 20.389 1.00 86.75 208 ASN A C 1
ATOM 1776 O O . ASN A 1 208 ? -24.336 9.287 19.644 1.00 86.75 208 ASN A O 1
ATOM 1780 N N . ALA A 1 209 ? -24.001 8.514 21.719 1.00 86.12 209 ALA A N 1
ATOM 1781 C CA . ALA A 1 209 ? -24.593 9.679 22.379 1.00 86.12 209 ALA A CA 1
ATOM 1782 C C . ALA A 1 209 ? -23.783 10.970 22.148 1.00 86.12 209 ALA A C 1
ATOM 1784 O O . ALA A 1 209 ? -24.369 12.043 21.991 1.00 86.12 209 ALA A O 1
ATOM 1785 N N . GLN A 1 210 ? -22.446 10.890 22.098 1.00 84.75 210 GLN A N 1
ATOM 1786 C CA . GLN A 1 210 ? -21.593 12.036 21.754 1.00 84.75 210 GLN A CA 1
ATOM 1787 C C . GLN A 1 210 ? -21.802 12.493 20.306 1.00 84.75 210 GLN A C 1
ATOM 1789 O O . GLN A 1 210 ? -21.880 13.696 20.059 1.00 84.75 210 GLN A O 1
ATOM 1794 N N . GLU A 1 211 ? -21.910 11.564 19.354 1.00 82.38 211 GLU A N 1
ATOM 1795 C CA . GLU A 1 211 ? -22.199 11.904 17.955 1.00 82.38 211 GLU A CA 1
ATOM 1796 C C . GLU A 1 211 ? -23.609 12.498 17.790 1.00 82.38 211 GLU A C 1
ATOM 1798 O O . GLU A 1 211 ? -23.758 13.525 17.130 1.00 82.38 211 GLU A O 1
ATOM 1803 N N . ALA A 1 212 ? -24.620 11.964 18.484 1.00 78.88 212 ALA A N 1
ATOM 1804 C CA . ALA A 1 212 ? -25.975 12.530 18.490 1.00 78.88 212 ALA A CA 1
ATOM 1805 C C . ALA A 1 212 ? -26.028 13.949 19.100 1.00 78.88 212 ALA A C 1
ATOM 1807 O O . ALA A 1 212 ? -26.753 14.828 18.629 1.00 78.88 212 ALA A O 1
ATOM 1808 N N . ALA A 1 213 ? -25.216 14.227 20.126 1.00 76.56 213 ALA A N 1
ATOM 1809 C CA . ALA A 1 213 ? -25.116 15.564 20.712 1.00 76.56 213 ALA A CA 1
ATOM 1810 C C . ALA A 1 213 ? -24.441 16.588 19.778 1.00 76.56 213 ALA A C 1
ATOM 1812 O O . ALA A 1 213 ? -24.706 17.786 19.896 1.00 76.56 213 ALA A O 1
ATOM 1813 N N . LYS A 1 214 ? -23.578 16.140 18.854 1.00 73.12 214 LYS A N 1
ATOM 1814 C CA . LYS A 1 214 ? -23.001 16.992 17.798 1.00 73.12 214 LYS A CA 1
ATOM 1815 C C . LYS A 1 214 ? -24.015 17.312 16.701 1.00 73.12 214 LYS A C 1
ATOM 1817 O O . LYS A 1 214 ? -23.911 18.374 16.105 1.00 73.12 214 LYS A O 1
ATOM 1822 N N . GLU A 1 215 ? -24.981 16.429 16.458 1.00 63.19 215 GLU A N 1
ATOM 1823 C CA . GLU A 1 215 ? -26.075 16.647 15.502 1.00 63.19 215 GLU A CA 1
ATOM 1824 C C . GLU A 1 215 ? -27.072 17.717 15.983 1.00 63.19 215 GLU A C 1
ATOM 1826 O O . GLU A 1 215 ? -27.642 18.444 15.176 1.00 63.19 215 GLU A O 1
ATOM 1831 N N . SER A 1 216 ? -27.256 17.854 17.302 1.00 56.59 216 SER A N 1
ATOM 1832 C CA . SER A 1 216 ? -28.207 18.806 17.905 1.00 56.59 216 SER A CA 1
ATOM 1833 C C . SER A 1 216 ? -27.691 20.255 18.020 1.00 56.59 216 SER A C 1
ATOM 1835 O O . SER A 1 216 ? -28.345 21.076 18.668 1.00 56.59 216 SER A O 1
ATOM 1837 N N . LYS A 1 217 ? -26.523 20.578 17.449 1.00 45.84 217 LYS A N 1
ATOM 1838 C CA . LYS A 1 217 ? -25.918 21.923 17.439 1.00 45.84 217 LYS A CA 1
ATOM 1839 C C . LYS A 1 217 ? -25.746 22.439 16.018 1.00 45.84 217 LYS A C 1
ATOM 1841 O O . LYS A 1 217 ? -25.968 23.655 15.837 1.00 45.84 217 LYS A O 1
#

Sequence (217 aa):
MEPWDDDFYCEPSEFERQIEEFRQSLMNSVKDEYKAEMERLRTENAELQQVKNRMKDIERERSHEKNDVERAKRDALKEAKQLRLSELLRDYKHVIYRADYNHEYLEKCGNCDEKRKVRYITPLGREEKEECTCAKHIKRYFIREVHASRIEHYSAAGDISVTYYDDIDEERIIRSTIHKAGTDVKKAKEWFCFEEKEDCEKFIDWMNAQEAAKESK

Radius of gyration: 43.3 Å; Cα contacts (8 Å, |Δi|>4): 212; chains: 1; bounding box: 91×82×110 Å

Secondary structure (DSSP, 8-state):
----------PPPHHHHHHHHHHHHHHHHHHHHHHHHHHHHHHHHHHHHHHHHHHHHHHHHHHHHHHHHHHHHHHHHHHHHHHHHHHHTGGGEEEEEEEEEEEEEPPPPTTS-TTSEEEEE-TTS-EEEEEPGGG-EEEEEEEEEEEEEEEEEE-TTS-EEEEEEESSSTT----PPB--TTS-GGG--TT-EESSHHHHHHHHHHHHHHHHHHHT-

Solvent-accessible surface area (backbone atoms only — not comparable to full-atom values): 12640 Å² total; per-residue (Å²): 140,84,85,77,94,70,84,80,75,77,75,76,49,75,65,55,51,52,50,50,52,50,51,51,51,51,52,48,51,54,51,51,52,51,49,54,50,49,52,50,53,52,51,51,51,52,52,51,52,52,50,53,50,52,52,54,50,52,53,49,51,54,50,50,53,51,52,50,51,56,45,54,51,51,51,53,53,48,51,54,51,48,54,54,48,53,62,74,40,54,89,54,49,43,72,32,27,30,58,43,72,47,76,46,65,49,74,81,59,95,79,38,48,97,85,30,32,31,79,48,68,45,100,85,73,46,83,45,76,45,79,32,84,46,58,48,61,45,69,45,54,44,85,39,82,41,58,26,28,80,44,80,42,76,44,98,86,70,51,77,48,56,37,37,47,46,72,89,46,97,81,50,79,47,80,26,58,69,59,58,90,92,58,67,64,89,76,61,58,83,64,37,34,19,76,47,64,69,63,37,49,56,43,31,54,52,52,37,51,54,48,53,58,60,71,77,109

Mean predicted aligned error: 15.51 Å

=== Feature glossary ===
Each block in this record encodes a different view of the same protein. In brief:

Predicted aligned error. PAE(i, j) answers: if I align the predicted and true structures on residue i, how far off (in Å) do I expect residue j to be? A block-diagonal PAE matrix with low values on the blocks and high values off-dia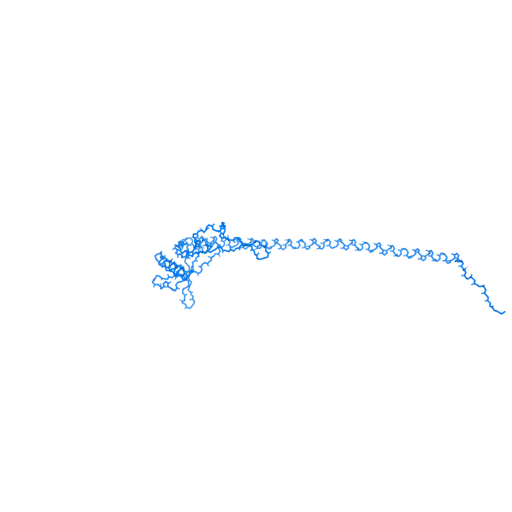gonal is the signature of a multi-domain protein with confidently predicted domains but uncertain inter-domain orientation.

Contact-map, Ramachandran, and PAE plots. Plot images: a contact map (which residues are close in 3D, as an N×N binary image), a Ramachandran scatter (backbone torsion angles, revealing secondary-structure composition at a glance), and — for AlphaFold structures — a PAE heatmap (pairwise prediction confidence).

Backbone torsions (φ/ψ). φ (phi) and ψ (psi) are the two rotatable backbone dihedrals per residue: φ is the C(i-1)–N–Cα–C torsion, ψ is the N–Cα–C–N(i+1) torsion, both in degrees on (−180°, 180°]. α-helical residues cluster near (−60°, −45°); β-strand residues near (−120°, +130°). A Ramachandran plot is simply a scatter of (φ, ψ) for every residue.

Foldseek 3Di. A 3Di character summarizes, for each residue, the relative orientation of the Cα frame of its nearest spatial neighbor. Because it encodes fold topology rather than chemistry, 3Di alignments detect remote structural similarity that sequence alignment misses.

Radius of gyration, Cα contacts, bounding box. Three whole-structure scalars: the radius of gyration (RMS distance of Cα from centroid, in Å), the count of Cα–Cα contacts (pairs closer than 8 Å and separated by more than four residues in sequence — i.e. tertiary, not local, contacts), and the bounding-box dimensions. Together they distinguish compact globular folds from extended fibres or disordered chains.

Sequence. Sequence gives the chain of amino acids in standard one-letter code (A=alanine, C=cysteine, …, Y=tyrosine), read N→C. It is the only feature that is directly encoded by the gene; all structural features are derived from the folded form of this sequence.

mmCIF coordinates. Atomic coordinates in PDBx/mmCIF format — the same representation the Protein Data Bank distributes. Each line of the _atom_site loop places one backbone atom in Cartesian space (units: ångströms, origin: arbitrary).

Secondary structure (3-state, P-SEA). Three-state secondary structure (P-SEA) collapses the eight DSSP classes into helix (a), strand (b), and coil (c). P-SEA assigns these from Cα geometry alone — distances and angles — without requiring backbone oxygens, so it works on any Cα trace.

InterPro / GO / CATH / organism. Functional annotations link the protein to curated databases. InterPro entries identify conserved domains and families by matching the sequence against member-database signatures (Pfam, PROSITE, CDD, …). Gene Ontology (GO) terms describe molecular function, biological process, and cellular component in a controlled vocabulary. CATH places the structure in a hierarchical fold classification (Class/Architecture/Topology/Homologous-superfamily). The organism is the source species.

B-factor. B-factor (Debye–Waller factor) reflects atomic displacement in the crystal lattice. It is an experimental observable (units Å²), not a prediction; low values mean the atom is pinned down, high values mean it moves or is heterogeneous across the crystal.

Rendered structure images. Structure images are PyMOL renders from six orthogonal camera directions. Cartoon representation draws helices as coils and strands as arrows; sticks shows the backbone as bonds; surface shows the solvent-excluded envelope. Rainbow coloring maps sequence position to hue (blue→red, N→C); chain coloring assigns a distinct color per polypeptide.

Solvent-accessible surface area. Solvent-accessible surface area (SASA) is the area in Å² traced out by the centre of a 1.4 Å probe sphere (a water molecule) rolled over the protein's van der Waals surface (Shrake–Rupley / Lee–Richards construction). Buried residues have near-zero SASA; fully exposed residues can exceed 200 Å². The total SASA scales roughly with the number of surface residues.

Secondary structure (8-state, DSSP). The SS8 string is DSSP's per-residue secondary-structure call. α-helix (H) means an i→i+4 H-bond ladder; β-strand (E) means the residue participates in a β-sheet; 3₁₀ (G) and π (I) are tighter and wider helices; T/S are turns/bends; '-' is loop.

pLDDT. For AlphaFold models, the B-factor field carries pLDDT — the model's own estimate of local accuracy on a 0–100 scale. Regions with pLDDT<50 should be treated as essentially unmodeled; they often correspond to intrinsically disordered segments.

Nearest PDB structures. Nearest PDB neighbors are the top structural matches found by Foldseek when searching this structure against the entire Protein Data Bank. Each hit reports a TM-score (0 to 1; >0.5 almost always implies the same fold) and an E-value. These are *structural* homologs — they may share no detectable sequence similarity.